Protein AF-A0A534JG80-F1 (afdb_monomer_lite)

pLDDT: mean 91.77, std 7.91, range [58.12, 98.75]

Radius of gyration: 24.38 Å; chains: 1; bounding box: 55×42×68 Å

Secondary structure (DSSP, 8-state):
-EEEEE-TTS-EEEEEB-SS-BPPPEEEES--S-SSS--EEEEE-TTSSEEEEEEEEETTEEEEEEEETTTEEPPPEEEE--SS-EEEEEEEE-SSPPTT---EEEEEEETTT--EEEEEE-SS-EEEEEEEEEES--S-SSS--------------------GGGSPP-SEEEEEEEE--SSS-EEEEEEETTTEEEEEEEE--SS-EEEEEEEEP-

Foldseek 3Di:
DKDWDADPQGWIWIWADPVPDIDDIDTDDRAFLDPQAAQKDKDAQLVNQKIKIWGWGDFQWIWIWMDGPPGDIHDIDTDGADGATWRYKDKEADNDADQQGWGIKMWTAGPPQRAIFIWTDSPPDTDGPHSRPPHSHLPDSNDDSDDDYDDDDDPPDDDDDDDCPPPPDDFKDKDKDWDADDPDKDFDWDADPPGDTDGFDIRHHHDTDIDIGMDGDD

Structure (mmCIF, N/CA/C/O backbone):
data_AF-A0A534JG80-F1
#
_entry.id   AF-A0A534JG80-F1
#
loop_
_atom_site.group_PDB
_atom_site.id
_atom_site.type_symbol
_atom_site.label_atom_id
_atom_site.label_alt_id
_atom_site.label_comp_id
_atom_site.label_asym_id
_atom_site.label_entity_id
_atom_site.label_seq_id
_atom_site.pdbx_PDB_ins_code
_atom_site.Cartn_x
_atom_site.Cartn_y
_atom_site.Cartn_z
_atom_site.occupancy
_atom_site.B_iso_or_equiv
_atom_site.auth_seq_id
_atom_site.auth_comp_id
_atom_site.auth_asym_id
_atom_site.auth_atom_id
_atom_site.pdbx_PDB_model_num
ATOM 1 N N . MET A 1 1 ? -4.487 -13.983 -0.659 1.00 91.81 1 MET A N 1
ATOM 2 C CA . MET A 1 1 ? -3.123 -13.392 -0.705 1.00 91.81 1 MET A CA 1
ATOM 3 C C . MET A 1 1 ? -2.808 -13.005 -2.144 1.00 91.81 1 MET A C 1
ATOM 5 O O . MET A 1 1 ? -3.297 -13.681 -3.034 1.00 91.81 1 MET A O 1
ATOM 9 N N . VAL A 1 2 ? -2.050 -11.934 -2.378 1.00 96.00 2 VAL A N 1
ATOM 10 C CA . VAL A 1 2 ? -1.502 -11.589 -3.703 1.00 96.00 2 VAL A CA 1
ATOM 11 C C . VAL A 1 2 ? 0.017 -11.654 -3.591 1.00 96.00 2 VAL A C 1
ATOM 13 O O . VAL A 1 2 ? 0.565 -11.138 -2.621 1.00 96.00 2 VAL A O 1
ATOM 16 N N . ILE A 1 3 ? 0.671 -12.305 -4.549 1.00 95.75 3 ILE A N 1
ATOM 17 C CA . ILE A 1 3 ? 2.120 -12.228 -4.754 1.00 95.75 3 ILE A CA 1
ATOM 18 C C . ILE A 1 3 ? 2.356 -11.410 -6.021 1.00 95.75 3 ILE A C 1
ATOM 20 O O . ILE A 1 3 ? 1.715 -11.681 -7.035 1.00 95.75 3 ILE A O 1
ATOM 24 N N . SER A 1 4 ? 3.282 -10.455 -5.960 1.00 96.31 4 SER A N 1
ATOM 25 C CA . SER A 1 4 ? 3.790 -9.713 -7.118 1.00 96.31 4 SER A CA 1
ATOM 26 C C . SER A 1 4 ? 5.226 -10.149 -7.405 1.00 96.31 4 SER A C 1
ATOM 28 O O . SER A 1 4 ? 6.026 -10.265 -6.477 1.00 96.31 4 SER A O 1
ATOM 30 N N . THR A 1 5 ? 5.561 -10.394 -8.668 1.00 95.62 5 THR A N 1
ATOM 31 C CA . THR A 1 5 ? 6.893 -10.850 -9.097 1.00 95.62 5 THR A CA 1
ATOM 32 C C . THR A 1 5 ? 7.362 -10.064 -10.310 1.00 95.62 5 THR A C 1
ATOM 34 O O . THR A 1 5 ? 6.571 -9.848 -11.222 1.00 95.62 5 THR A O 1
ATOM 37 N N . GLY A 1 6 ? 8.643 -9.702 -10.353 1.00 94.69 6 GLY A N 1
ATOM 38 C CA . GLY A 1 6 ? 9.313 -9.213 -11.558 1.00 94.69 6 GLY A CA 1
ATOM 39 C C . GLY A 1 6 ? 10.209 -10.301 -12.148 1.00 94.69 6 GLY A C 1
ATOM 40 O O . GLY A 1 6 ? 10.700 -11.152 -11.402 1.00 94.69 6 GLY A O 1
ATOM 41 N N . ASP A 1 7 ? 10.424 -10.280 -13.458 1.00 92.44 7 ASP A N 1
ATOM 42 C CA . ASP A 1 7 ? 11.401 -11.133 -14.135 1.00 92.44 7 ASP A CA 1
ATOM 43 C C . ASP A 1 7 ? 12.585 -10.333 -14.712 1.00 92.44 7 ASP A C 1
ATOM 45 O O . ASP A 1 7 ? 12.705 -9.118 -14.540 1.00 92.44 7 ASP A O 1
ATOM 49 N N . ASN A 1 8 ? 13.515 -11.032 -15.364 1.00 91.75 8 ASN A N 1
ATOM 50 C CA . ASN A 1 8 ? 14.743 -10.454 -15.914 1.00 91.75 8 ASN A CA 1
ATOM 51 C C . ASN A 1 8 ? 14.551 -9.722 -17.254 1.00 91.75 8 ASN A C 1
ATOM 53 O O . ASN A 1 8 ? 15.542 -9.265 -17.824 1.00 91.75 8 ASN A O 1
ATOM 57 N N . VAL A 1 9 ? 13.320 -9.626 -17.762 1.00 93.31 9 VAL A N 1
ATOM 58 C CA . VAL A 1 9 ? 12.966 -8.859 -18.967 1.00 93.31 9 VAL A CA 1
ATOM 59 C C . VAL A 1 9 ? 12.018 -7.703 -18.641 1.00 93.31 9 VAL A C 1
ATOM 61 O O . VAL A 1 9 ? 11.328 -7.196 -19.521 1.00 93.31 9 VAL A O 1
ATOM 64 N N . ASN A 1 10 ? 12.008 -7.274 -17.374 1.00 94.19 10 ASN A N 1
ATOM 65 C CA . ASN A 1 10 ? 11.206 -6.171 -16.848 1.00 94.19 10 ASN A CA 1
ATOM 66 C C . ASN A 1 10 ? 9.688 -6.427 -16.899 1.00 94.19 10 ASN A C 1
ATOM 68 O O . ASN A 1 10 ? 8.903 -5.481 -16.803 1.00 94.19 10 ASN A O 1
ATOM 72 N N . ALA A 1 11 ? 9.244 -7.681 -17.005 1.00 96.12 11 ALA A N 1
ATOM 73 C CA . ALA A 1 11 ? 7.831 -7.995 -16.876 1.00 96.12 11 ALA A CA 1
ATOM 74 C C . ALA A 1 11 ? 7.457 -8.217 -15.407 1.00 96.12 11 ALA A C 1
ATOM 76 O O . ALA A 1 11 ? 8.160 -8.884 -14.646 1.00 96.12 11 ALA A O 1
ATOM 77 N N . MET A 1 12 ? 6.322 -7.647 -15.009 1.00 97.00 12 MET A N 1
ATOM 78 C CA . MET A 1 12 ? 5.740 -7.793 -13.684 1.00 97.00 12 MET A CA 1
ATOM 79 C C . MET A 1 12 ? 4.452 -8.598 -13.768 1.00 97.00 12 MET A C 1
ATOM 81 O O . MET A 1 12 ? 3.527 -8.256 -14.507 1.00 97.00 12 MET A O 1
ATOM 85 N N . TYR A 1 13 ? 4.366 -9.629 -12.940 1.00 97.81 13 TYR A N 1
ATOM 86 C CA . TYR A 1 13 ? 3.204 -10.490 -12.809 1.00 97.81 13 TYR A CA 1
ATOM 87 C C . TYR A 1 13 ? 2.626 -10.414 -11.404 1.00 97.81 13 TYR A C 1
ATOM 89 O O . TYR A 1 13 ? 3.304 -10.075 -10.435 1.00 97.81 13 TYR A O 1
ATOM 97 N N . THR A 1 14 ? 1.360 -10.797 -11.294 1.00 97.56 14 THR A N 1
ATOM 98 C CA . THR A 1 14 ? 0.708 -11.047 -10.008 1.00 97.56 14 THR A CA 1
ATOM 99 C C . THR A 1 14 ? 0.032 -12.405 -10.006 1.00 97.56 14 THR A C 1
ATOM 101 O O . THR A 1 14 ? -0.455 -12.861 -11.040 1.00 97.56 14 THR A O 1
ATOM 104 N N . VAL A 1 15 ? -0.034 -13.033 -8.836 1.00 96.75 15 VAL A N 1
ATOM 105 C CA . VAL A 1 15 ? -0.738 -14.299 -8.614 1.00 96.75 15 VAL A CA 1
ATOM 106 C C . VAL A 1 15 ? -1.607 -14.167 -7.367 1.00 96.75 15 VAL A C 1
ATOM 108 O O . VAL A 1 15 ? -1.139 -13.709 -6.323 1.00 96.75 15 VAL A O 1
ATOM 111 N N . TYR A 1 16 ? -2.874 -14.570 -7.458 1.00 96.56 16 TYR A N 1
ATOM 112 C CA . TYR A 1 16 ? -3.813 -14.537 -6.336 1.00 96.56 16 TYR A CA 1
ATOM 113 C C . TYR A 1 16 ? -4.018 -15.930 -5.729 1.00 96.56 16 TYR A C 1
ATOM 115 O O . TYR A 1 16 ? -4.267 -16.898 -6.441 1.00 96.56 16 TYR A O 1
ATOM 123 N N . TRP A 1 17 ? -3.950 -16.019 -4.403 1.00 94.94 17 TRP A N 1
ATOM 124 C CA . TRP A 1 17 ? -4.350 -17.174 -3.602 1.00 94.94 17 TRP A CA 1
ATOM 125 C C . TRP A 1 17 ? -5.721 -16.923 -2.983 1.00 94.94 17 TRP A C 1
ATOM 127 O O . TRP A 1 17 ? -5.871 -16.012 -2.156 1.00 94.94 17 TRP A O 1
ATOM 137 N N . SER A 1 18 ? -6.685 -17.772 -3.334 1.00 91.19 18 SER A N 1
ATOM 138 C CA . SER A 1 18 ? -8.080 -17.691 -2.883 1.00 91.19 18 SER A CA 1
ATOM 139 C C . SER A 1 18 ? -8.329 -18.234 -1.476 1.00 91.19 18 SER A C 1
ATOM 141 O O . SER A 1 18 ? -9.441 -18.126 -0.973 1.00 91.19 18 SER A O 1
ATOM 143 N N . GLY A 1 19 ? -7.325 -18.844 -0.843 1.00 92.94 19 GLY A N 1
ATOM 144 C CA . GLY A 1 19 ? -7.517 -19.666 0.356 1.00 92.94 19 GLY A CA 1
ATOM 145 C C . GLY A 1 19 ? -7.499 -21.164 0.058 1.00 92.94 19 GLY A C 1
ATOM 146 O O . GLY A 1 19 ? -7.248 -21.946 0.969 1.00 92.94 19 GLY A O 1
ATOM 147 N N . VAL A 1 20 ? -7.710 -21.557 -1.204 1.00 95.06 20 VAL A N 1
ATOM 148 C CA . VAL A 1 20 ? -7.754 -22.970 -1.623 1.00 95.06 20 VAL A CA 1
ATOM 149 C C . VAL A 1 20 ? -6.851 -23.295 -2.812 1.00 95.06 20 VAL A C 1
ATOM 151 O O . VAL A 1 20 ? -6.347 -24.411 -2.897 1.00 95.06 20 VAL A O 1
ATOM 154 N N . ALA A 1 21 ? -6.629 -22.346 -3.723 1.00 95.81 21 ALA A N 1
ATOM 155 C CA . ALA A 1 21 ? -5.793 -22.543 -4.903 1.00 95.81 21 ALA A CA 1
ATOM 156 C C . ALA A 1 21 ? -5.121 -21.237 -5.344 1.00 95.81 21 ALA A C 1
ATOM 158 O O . ALA A 1 21 ? -5.614 -20.135 -5.077 1.00 95.81 21 ALA A O 1
ATOM 159 N N . TRP A 1 22 ? -3.996 -21.383 -6.044 1.00 96.50 22 TRP A N 1
ATOM 160 C CA . TRP A 1 22 ? -3.352 -20.298 -6.775 1.00 96.50 22 TRP A CA 1
ATOM 161 C C . TRP A 1 22 ? -4.044 -20.107 -8.125 1.00 96.50 22 TRP A C 1
ATOM 163 O O . TRP A 1 22 ? -4.293 -21.076 -8.841 1.00 96.50 22 TRP A O 1
ATOM 173 N N . ALA A 1 23 ? -4.350 -18.860 -8.471 1.00 95.81 23 ALA A N 1
ATOM 174 C CA . ALA A 1 23 ? -4.785 -18.481 -9.809 1.00 95.81 23 ALA A CA 1
ATOM 175 C C . ALA A 1 23 ? -3.613 -18.522 -10.807 1.00 95.81 23 ALA A C 1
ATOM 177 O O . ALA A 1 23 ? -2.449 -18.617 -10.417 1.00 95.81 23 ALA A O 1
ATOM 178 N N . ALA A 1 24 ? -3.915 -18.413 -12.102 1.00 95.62 24 ALA A N 1
ATOM 179 C CA . ALA A 1 24 ? -2.883 -18.2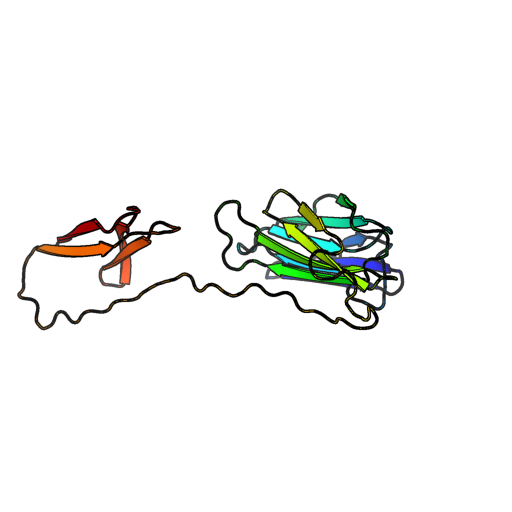18 -13.116 1.00 95.62 24 ALA A CA 1
ATOM 180 C C . ALA A 1 24 ? -2.177 -16.855 -12.925 1.00 95.62 24 ALA A C 1
ATOM 182 O O . ALA A 1 24 ? -2.833 -15.891 -12.512 1.00 95.62 24 ALA A O 1
ATOM 183 N N . PRO A 1 25 ? -0.872 -16.745 -13.240 1.00 96.12 25 PRO A N 1
ATOM 184 C CA . PRO A 1 25 ? -0.185 -15.460 -13.257 1.00 96.12 25 PRO A CA 1
ATOM 185 C C . PRO A 1 25 ? -0.819 -14.490 -14.256 1.00 96.12 25 PRO A C 1
ATOM 187 O O . PRO A 1 25 ? -1.140 -14.860 -15.383 1.00 96.12 25 PRO A O 1
ATOM 190 N N . ILE A 1 26 ? -0.963 -13.234 -13.845 1.00 97.19 26 ILE A N 1
ATOM 191 C CA . ILE A 1 26 ? -1.468 -12.139 -14.678 1.00 97.19 26 ILE A CA 1
ATOM 192 C C . ILE A 1 26 ? -0.324 -11.165 -14.917 1.00 97.19 26 ILE A C 1
ATOM 194 O O . ILE A 1 26 ? 0.210 -10.621 -13.949 1.00 97.19 26 ILE A O 1
ATOM 198 N N . LEU A 1 27 ? 0.025 -10.939 -16.187 1.00 97.62 27 LEU A N 1
ATOM 199 C CA . LEU A 1 27 ? 0.943 -9.876 -16.594 1.00 97.62 27 LEU A CA 1
ATOM 200 C C . LEU A 1 27 ? 0.299 -8.518 -16.299 1.00 97.62 27 LEU A C 1
ATOM 202 O O . LEU A 1 27 ? -0.791 -8.222 -16.787 1.00 97.62 27 LEU A O 1
ATOM 206 N N . GLN A 1 28 ? 0.973 -7.704 -15.499 1.00 97.56 28 GLN A N 1
ATOM 207 C CA . GLN A 1 28 ? 0.512 -6.375 -15.105 1.00 97.56 28 GLN A CA 1
ATOM 208 C C . GLN A 1 28 ? 1.201 -5.264 -15.889 1.00 97.56 28 GLN A C 1
ATOM 210 O O . GLN A 1 28 ? 0.551 -4.271 -16.230 1.00 97.56 28 GLN A O 1
ATOM 215 N N . ASP A 1 29 ? 2.490 -5.454 -16.165 1.00 97.06 29 ASP A N 1
ATOM 216 C CA . ASP A 1 29 ? 3.342 -4.533 -16.907 1.00 97.06 29 ASP A CA 1
ATOM 217 C C . ASP A 1 29 ? 4.497 -5.298 -17.568 1.00 97.06 29 ASP A C 1
ATOM 219 O O . ASP A 1 29 ? 4.915 -6.332 -17.048 1.00 97.06 29 ASP A O 1
ATOM 223 N N . SER A 1 30 ? 5.001 -4.818 -18.704 1.00 95.94 30 SER A N 1
ATOM 224 C CA . SER A 1 30 ? 6.103 -5.448 -19.452 1.00 95.94 30 SER A CA 1
ATOM 225 C C . SER A 1 30 ? 7.371 -4.589 -19.509 1.00 95.94 30 SER A C 1
ATOM 227 O O . SER A 1 30 ? 8.233 -4.842 -20.347 1.00 95.94 30 SER A O 1
ATOM 229 N N . GLY A 1 31 ? 7.457 -3.531 -18.701 1.00 95.19 31 GLY A N 1
ATOM 230 C CA . GLY A 1 31 ? 8.530 -2.548 -18.774 1.00 95.19 31 GLY A CA 1
ATOM 231 C C . GLY A 1 31 ? 8.814 -1.856 -17.447 1.00 95.19 31 GLY A C 1
ATOM 232 O O . GLY A 1 31 ? 9.077 -0.660 -17.452 1.00 95.19 31 GLY A O 1
ATOM 233 N N . ILE A 1 32 ? 8.789 -2.574 -16.319 1.00 96.00 32 ILE A N 1
ATOM 234 C CA . ILE A 1 32 ? 9.074 -1.962 -15.013 1.00 96.00 32 ILE A CA 1
ATOM 235 C C . ILE A 1 32 ? 10.477 -1.327 -14.964 1.00 96.00 32 ILE A C 1
ATOM 237 O O . ILE A 1 32 ? 11.415 -1.807 -15.600 1.00 96.00 32 ILE A O 1
ATOM 241 N N . ASP A 1 33 ? 10.661 -0.282 -14.157 1.00 94.44 33 ASP A N 1
ATOM 242 C CA . ASP A 1 33 ? 11.858 0.591 -14.156 1.00 94.44 33 ASP A CA 1
ATOM 243 C C . ASP A 1 33 ? 13.203 -0.081 -13.776 1.00 94.44 33 ASP A C 1
ATOM 245 O O . ASP A 1 33 ? 14.287 0.523 -13.850 1.00 94.44 33 ASP A O 1
ATOM 249 N N . SER A 1 34 ? 13.172 -1.315 -13.272 1.00 92.19 34 SER A N 1
ATOM 250 C CA . SER A 1 34 ? 14.355 -2.047 -12.813 1.00 92.19 34 SER A CA 1
ATOM 251 C C . SER A 1 34 ? 14.042 -3.523 -12.602 1.00 92.19 34 SER A C 1
ATOM 253 O O . SER A 1 34 ? 12.999 -3.863 -12.055 1.00 92.19 34 SER A O 1
ATOM 255 N N . THR A 1 35 ? 15.009 -4.386 -12.904 1.00 93.31 35 THR A N 1
ATOM 256 C CA . THR A 1 35 ? 14.990 -5.815 -12.537 1.00 93.31 35 THR A CA 1
ATOM 257 C C . THR A 1 35 ? 15.754 -6.111 -11.245 1.00 93.31 35 THR A C 1
ATOM 259 O O . THR A 1 35 ? 15.706 -7.226 -10.740 1.00 93.31 35 THR A O 1
ATOM 262 N N . ASN A 1 36 ? 16.496 -5.130 -10.718 1.00 92.06 36 ASN A N 1
ATOM 263 C CA . ASN A 1 36 ? 17.462 -5.337 -9.629 1.00 92.06 36 ASN A CA 1
ATOM 264 C C . ASN A 1 36 ? 17.019 -4.717 -8.295 1.00 92.06 36 ASN A C 1
ATOM 266 O O . ASN A 1 36 ? 17.761 -4.765 -7.318 1.00 92.06 36 ASN A O 1
ATOM 270 N N . THR A 1 37 ? 15.848 -4.084 -8.258 1.00 94.69 37 THR A N 1
ATOM 271 C CA . THR A 1 37 ? 15.319 -3.368 -7.089 1.00 94.69 37 THR A CA 1
ATOM 272 C C . THR A 1 37 ? 13.814 -3.604 -6.973 1.00 94.69 37 THR A C 1
ATOM 274 O O . THR A 1 37 ? 13.177 -4.056 -7.927 1.00 94.69 37 THR A O 1
ATOM 277 N N . ARG A 1 38 ? 13.219 -3.301 -5.814 1.00 94.69 38 ARG A N 1
ATOM 278 C CA . ARG A 1 38 ? 11.774 -3.449 -5.587 1.00 94.69 38 ARG A CA 1
ATOM 279 C C . ARG A 1 38 ? 11.003 -2.267 -6.184 1.00 94.69 38 ARG A C 1
ATOM 281 O O . ARG A 1 38 ? 10.534 -1.391 -5.468 1.00 94.69 38 ARG A O 1
ATOM 288 N N . VAL A 1 39 ? 10.869 -2.231 -7.507 1.00 96.56 39 VAL A N 1
ATOM 289 C CA . VAL A 1 39 ? 10.177 -1.140 -8.235 1.00 96.56 39 VAL A CA 1
ATOM 290 C C . VAL A 1 39 ? 8.657 -1.190 -8.142 1.00 96.56 39 VAL A C 1
ATOM 292 O O . VAL A 1 39 ? 7.975 -0.373 -8.753 1.00 96.56 39 VAL A O 1
ATOM 295 N N . PHE A 1 40 ? 8.123 -2.158 -7.408 1.00 97.75 40 PHE A N 1
ATOM 296 C CA . PHE A 1 40 ? 6.701 -2.349 -7.219 1.00 97.75 40 PHE A CA 1
ATOM 297 C C . PHE A 1 40 ? 6.406 -2.844 -5.814 1.00 97.75 40 PHE A C 1
ATOM 299 O O . PHE A 1 40 ? 7.212 -3.540 -5.195 1.00 97.75 40 PHE A O 1
ATOM 306 N N . ASP A 1 41 ? 5.200 -2.560 -5.347 1.00 98.38 41 ASP A N 1
ATOM 307 C CA . ASP A 1 41 ? 4.671 -3.184 -4.148 1.00 98.38 41 ASP A CA 1
ATOM 308 C C . ASP A 1 41 ? 3.145 -3.293 -4.198 1.00 98.38 41 ASP A C 1
ATOM 310 O O . ASP A 1 41 ? 2.468 -2.584 -4.948 1.00 98.38 41 ASP A O 1
ATOM 314 N N . PHE A 1 42 ? 2.606 -4.220 -3.412 1.00 98.31 42 PHE A N 1
ATOM 315 C CA . PHE A 1 42 ? 1.178 -4.447 -3.263 1.00 98.31 42 PHE A CA 1
ATOM 316 C C . PHE A 1 42 ? 0.779 -4.370 -1.792 1.00 98.31 42 PHE A C 1
ATOM 318 O O . PHE A 1 42 ? 1.351 -5.052 -0.944 1.00 98.31 42 PHE A O 1
ATOM 325 N N . ALA A 1 43 ? -0.280 -3.618 -1.504 1.00 98.25 43 ALA A N 1
ATOM 326 C CA . ALA A 1 43 ? -0.887 -3.571 -0.182 1.00 98.25 43 ALA A CA 1
ATOM 327 C C . ALA A 1 43 ? -2.400 -3.793 -0.263 1.00 98.25 43 ALA A C 1
ATOM 329 O O . ALA A 1 43 ? -3.082 -3.308 -1.167 1.00 98.25 43 ALA A O 1
ATOM 330 N N . TRP A 1 44 ? -2.936 -4.521 0.714 1.00 97.62 44 TRP A N 1
ATOM 331 C CA . TRP A 1 44 ? -4.379 -4.634 0.913 1.00 97.62 44 TRP A CA 1
ATOM 332 C C . TRP A 1 44 ? -4.917 -3.396 1.629 1.00 97.62 44 TRP A C 1
ATOM 334 O O . TRP A 1 44 ? -4.234 -2.805 2.459 1.00 97.62 44 TRP A O 1
ATOM 344 N N . GLU A 1 45 ? -6.171 -3.035 1.382 1.00 96.56 45 GLU A N 1
ATOM 345 C CA . GLU A 1 45 ? -6.932 -2.255 2.356 1.00 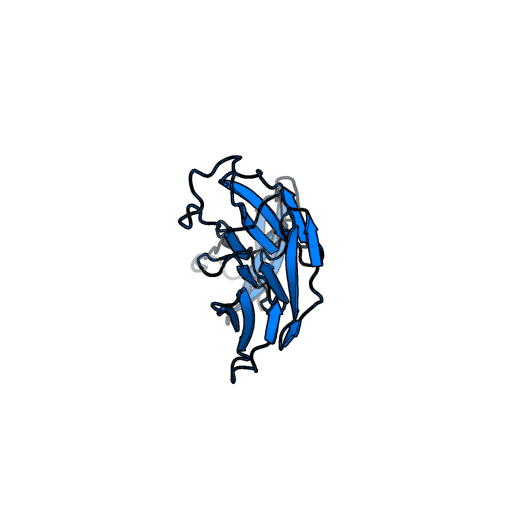96.56 45 GLU A CA 1
ATOM 346 C C . GLU A 1 45 ? -7.160 -3.103 3.619 1.00 96.56 45 GLU A C 1
ATOM 348 O O . GLU A 1 45 ? -7.218 -4.332 3.538 1.00 96.56 45 GLU A O 1
ATOM 353 N N . SER A 1 46 ? -7.342 -2.472 4.783 1.00 92.69 46 SER A N 1
ATOM 354 C CA . SER A 1 46 ? -7.479 -3.176 6.073 1.00 92.69 46 SER A CA 1
ATOM 355 C C . SER A 1 46 ? -8.613 -4.208 6.122 1.00 92.69 46 SER A C 1
ATOM 357 O O . SER A 1 46 ? -8.536 -5.173 6.876 1.00 92.69 46 SER A O 1
ATOM 359 N N . THR A 1 47 ? -9.649 -4.044 5.295 1.00 89.44 47 THR A N 1
ATOM 360 C CA . THR A 1 47 ? -10.778 -4.984 5.185 1.00 89.44 47 THR A CA 1
ATOM 361 C C . THR A 1 47 ? -10.439 -6.263 4.414 1.00 89.44 47 THR A C 1
ATOM 363 O O . THR A 1 47 ? -11.236 -7.199 4.404 1.00 89.44 47 THR A O 1
ATOM 366 N N . GLY A 1 48 ? -9.305 -6.307 3.707 1.00 91.00 48 GLY A N 1
ATOM 367 C CA . GLY A 1 48 ? -8.853 -7.464 2.928 1.00 91.00 48 GLY A CA 1
ATOM 368 C C . GLY A 1 48 ? -9.633 -7.741 1.635 1.00 91.00 48 GLY A C 1
ATOM 369 O O . GLY A 1 48 ? -9.372 -8.743 0.976 1.00 91.00 48 GLY A O 1
ATOM 370 N N . SER A 1 49 ? -10.582 -6.879 1.250 1.00 92.44 49 SER A N 1
ATOM 371 C CA . SER A 1 49 ? -11.431 -7.090 0.058 1.00 92.44 49 SER A CA 1
ATOM 372 C C . SER A 1 49 ? -10.964 -6.325 -1.184 1.00 92.44 49 SER A C 1
ATOM 374 O O . SER A 1 49 ? -11.290 -6.699 -2.313 1.00 92.44 49 SER A O 1
ATOM 376 N N . LYS A 1 50 ? -10.182 -5.261 -0.988 1.00 96.81 50 LYS A N 1
ATOM 377 C CA . LYS A 1 50 ? -9.587 -4.441 -2.047 1.00 96.81 50 LYS A CA 1
ATOM 378 C C . LYS A 1 50 ? -8.102 -4.245 -1.781 1.00 96.81 50 LYS A C 1
ATOM 380 O O . LYS A 1 50 ? -7.684 -4.275 -0.627 1.00 96.81 50 LYS A O 1
ATOM 385 N N . GLY A 1 51 ? -7.316 -4.026 -2.825 1.00 97.88 51 GLY A N 1
ATOM 386 C CA . GLY A 1 51 ? -5.890 -3.740 -2.706 1.00 97.88 51 GLY A CA 1
ATOM 387 C C . GLY A 1 51 ? -5.388 -2.801 -3.791 1.00 97.88 51 GLY A C 1
ATOM 388 O O . GLY A 1 51 ? -6.107 -2.477 -4.739 1.00 97.88 51 GLY A O 1
ATOM 389 N N . LEU A 1 52 ? -4.145 -2.374 -3.632 1.00 98.69 52 LEU A N 1
ATOM 390 C CA . LEU A 1 52 ? -3.462 -1.437 -4.506 1.00 98.69 52 LEU A CA 1
ATOM 391 C C . LEU A 1 52 ? -2.111 -2.029 -4.900 1.00 98.69 52 LEU A C 1
ATOM 393 O O . LEU A 1 52 ? -1.309 -2.372 -4.033 1.00 98.69 52 LEU A O 1
ATOM 397 N N . LEU A 1 53 ? -1.875 -2.129 -6.203 1.00 98.75 53 LEU A N 1
ATOM 398 C CA . LEU A 1 53 ? -0.567 -2.393 -6.789 1.00 98.75 53 LEU A CA 1
ATOM 399 C C . LEU A 1 53 ? 0.004 -1.065 -7.276 1.00 98.75 53 LEU A C 1
ATOM 401 O O . LEU A 1 53 ? -0.683 -0.363 -8.017 1.00 98.75 53 LEU A O 1
ATOM 405 N N . VAL A 1 54 ? 1.237 -0.745 -6.898 1.00 98.75 54 VAL A N 1
ATOM 406 C CA . VAL A 1 54 ? 1.955 0.454 -7.353 1.00 98.75 54 VAL A CA 1
ATOM 407 C C . VAL A 1 54 ? 3.307 0.037 -7.907 1.00 98.75 54 VAL A C 1
ATOM 409 O O . VAL A 1 54 ? 3.960 -0.815 -7.312 1.00 98.75 54 VAL A O 1
ATOM 412 N N . TYR A 1 55 ? 3.712 0.602 -9.043 1.00 98.31 55 TYR A N 1
ATOM 413 C CA . TYR A 1 55 ? 4.950 0.243 -9.732 1.00 98.31 55 TYR A CA 1
ATOM 414 C C . TYR A 1 55 ? 5.497 1.375 -10.609 1.00 98.31 55 TYR A C 1
ATOM 416 O O . TYR A 1 55 ? 4.733 2.179 -11.149 1.00 98.31 55 TYR A O 1
ATOM 424 N N . GLY A 1 56 ? 6.821 1.422 -10.761 1.00 96.69 56 GLY A N 1
ATOM 425 C CA . GLY A 1 56 ? 7.514 2.243 -11.762 1.00 96.69 56 GLY A CA 1
ATOM 426 C C . GLY A 1 56 ? 7.592 1.527 -13.115 1.00 96.69 56 GLY A C 1
ATOM 427 O O . GLY A 1 56 ? 7.821 0.318 -13.145 1.00 96.69 56 GLY A O 1
ATOM 428 N N . THR A 1 57 ? 7.392 2.244 -14.225 1.00 90.06 57 THR A N 1
ATOM 429 C CA . THR A 1 57 ? 7.408 1.690 -15.605 1.00 90.06 57 THR A CA 1
ATOM 430 C C . THR A 1 57 ? 7.807 2.731 -16.658 1.00 90.06 57 THR A C 1
ATOM 432 O O . THR A 1 57 ? 8.588 2.462 -17.564 1.00 90.06 57 THR A O 1
ATOM 435 N N . THR A 1 58 ? 7.298 3.963 -16.546 1.00 80.69 58 THR A N 1
ATOM 436 C CA . THR A 1 58 ? 7.628 5.066 -17.457 1.00 80.69 58 THR A CA 1
ATOM 437 C C . THR A 1 58 ? 8.325 6.164 -16.673 1.00 80.69 58 THR A C 1
ATOM 439 O O . THR A 1 58 ? 7.799 6.630 -15.663 1.00 80.69 58 THR A O 1
ATOM 442 N N . SER A 1 59 ? 9.471 6.641 -17.169 1.00 77.12 59 SER A N 1
ATOM 443 C CA . SER A 1 59 ? 10.170 7.785 -16.574 1.00 77.12 59 SER A CA 1
ATOM 444 C C . SER A 1 59 ? 9.199 8.944 -16.341 1.00 77.12 59 SER A C 1
ATOM 446 O O . SER A 1 59 ? 8.466 9.295 -17.267 1.00 77.12 59 SER A O 1
ATOM 448 N N . SER A 1 60 ? 9.226 9.550 -15.147 1.00 86.69 60 SER A N 1
ATOM 449 C CA . SER A 1 60 ? 8.338 10.633 -14.663 1.00 86.69 60 SER A CA 1
ATOM 450 C C . SER A 1 60 ? 6.924 10.244 -14.215 1.00 86.69 60 SER A C 1
ATOM 452 O O . SER A 1 60 ? 6.142 11.118 -13.837 1.00 86.69 60 SER A O 1
ATOM 454 N N . SER A 1 61 ? 6.552 8.962 -14.242 1.00 94.25 61 SER A N 1
ATOM 455 C CA . SER A 1 61 ? 5.231 8.522 -13.779 1.00 94.25 61 SER A CA 1
ATOM 456 C C . SER A 1 61 ? 5.307 7.297 -12.884 1.00 94.25 61 SER A C 1
ATOM 458 O O . SER A 1 61 ? 5.949 6.308 -13.223 1.00 94.25 61 SER A O 1
ATOM 460 N N . ILE A 1 62 ? 4.568 7.340 -11.777 1.00 97.62 62 ILE A N 1
ATOM 461 C CA . ILE A 1 62 ? 4.249 6.150 -10.996 1.00 97.62 62 ILE A CA 1
ATOM 462 C C . ILE A 1 62 ? 2.916 5.590 -11.489 1.00 97.62 62 ILE A C 1
ATOM 464 O O . ILE A 1 62 ? 1.984 6.340 -11.794 1.00 97.62 62 ILE A O 1
ATOM 468 N N . THR A 1 63 ? 2.812 4.271 -11.580 1.00 98.31 63 THR A N 1
ATOM 469 C CA . THR A 1 63 ? 1.607 3.604 -12.075 1.00 98.31 63 THR A CA 1
ATOM 470 C C . THR A 1 63 ? 0.929 2.848 -10.955 1.00 98.31 63 THR A C 1
ATOM 472 O O . THR A 1 63 ? 1.594 2.235 -10.121 1.00 98.31 63 THR A O 1
ATOM 475 N N . TYR A 1 64 ? -0.402 2.860 -10.939 1.00 98.69 64 TYR A N 1
ATOM 476 C CA . TYR A 1 64 ? -1.169 2.022 -10.030 1.00 98.69 64 TYR A CA 1
ATOM 477 C C . TYR A 1 64 ? -2.268 1.235 -10.740 1.00 98.69 64 TYR A C 1
ATOM 479 O O . TYR A 1 64 ? -2.754 1.599 -11.813 1.00 98.69 64 TYR A O 1
ATOM 487 N N . ARG A 1 65 ? -2.660 0.130 -10.106 1.00 98.56 65 ARG A N 1
ATOM 488 C CA . ARG A 1 65 ? -3.850 -0.662 -10.423 1.00 98.56 65 ARG A CA 1
ATOM 489 C C . ARG A 1 65 ? -4.566 -1.012 -9.128 1.00 98.56 65 ARG A C 1
ATOM 491 O O . ARG A 1 65 ? -3.930 -1.304 -8.115 1.00 98.56 65 ARG A O 1
ATOM 498 N N . THR A 1 66 ? -5.891 -1.033 -9.170 1.00 98.56 66 THR A N 1
ATOM 499 C CA . THR A 1 66 ? -6.707 -1.519 -8.055 1.00 98.56 66 THR A CA 1
ATOM 500 C C . THR A 1 66 ? -7.000 -3.004 -8.218 1.00 98.56 66 THR A C 1
ATOM 502 O O . THR A 1 66 ? -7.163 -3.507 -9.329 1.00 98.56 66 THR A O 1
ATOM 505 N N . PHE A 1 67 ? -7.076 -3.712 -7.099 1.00 98.12 67 PHE A N 1
ATOM 506 C CA . PHE A 1 67 ? -7.503 -5.101 -7.032 1.00 98.12 67 PHE A CA 1
ATOM 507 C C . PHE A 1 67 ? -8.806 -5.195 -6.248 1.00 98.12 67 PHE A C 1
ATOM 509 O O . PHE A 1 67 ? -8.925 -4.605 -5.176 1.00 98.12 67 PHE A O 1
ATOM 516 N N . THR A 1 68 ? -9.761 -5.974 -6.745 1.00 96.88 68 THR A N 1
ATOM 517 C CA . THR A 1 68 ? -10.949 -6.395 -5.995 1.00 96.88 68 THR A CA 1
ATOM 518 C C . THR A 1 68 ? -10.968 -7.917 -5.919 1.00 96.88 68 THR A C 1
ATOM 520 O O . TH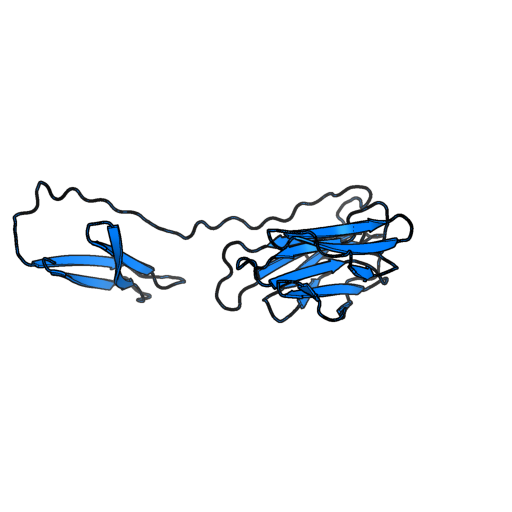R A 1 68 ? -10.967 -8.609 -6.945 1.00 96.88 68 THR A O 1
ATOM 523 N N . ALA A 1 69 ? -10.969 -8.450 -4.696 1.00 93.12 69 ALA A N 1
ATOM 524 C CA . ALA A 1 69 ? -11.046 -9.886 -4.473 1.00 93.12 69 ALA A CA 1
ATOM 525 C C . ALA A 1 69 ? -12.365 -10.450 -5.044 1.00 93.12 69 ALA A C 1
ATOM 527 O O . ALA A 1 69 ? -13.401 -9.795 -4.933 1.00 93.12 69 ALA A O 1
ATOM 528 N N . PRO A 1 70 ? -12.348 -11.647 -5.656 1.00 90.81 70 PRO A N 1
ATOM 529 C CA . PRO A 1 70 ? -11.250 -12.616 -5.642 1.00 90.81 70 PRO A CA 1
ATOM 530 C C . PRO A 1 70 ? -10.308 -12.572 -6.863 1.00 90.81 70 PRO A C 1
ATOM 532 O O . PRO A 1 70 ? -9.572 -13.527 -7.070 1.00 90.81 70 PRO A O 1
ATOM 535 N N . GLY A 1 71 ? -10.292 -11.533 -7.704 1.00 87.06 71 GLY A N 1
ATOM 536 C CA . GLY A 1 71 ? -9.430 -11.609 -8.899 1.00 87.06 71 GLY A CA 1
ATOM 537 C C . GLY A 1 71 ? -9.541 -10.499 -9.933 1.00 87.06 71 GLY A C 1
ATOM 538 O O . GLY A 1 71 ? -8.981 -10.636 -11.016 1.00 87.06 71 GLY A O 1
ATOM 539 N N . THR A 1 72 ? -10.280 -9.428 -9.652 1.00 95.50 72 THR A N 1
ATOM 540 C CA . THR A 1 72 ? -10.532 -8.382 -10.649 1.00 95.50 72 THR A CA 1
ATOM 541 C C . THR A 1 72 ? -9.489 -7.284 -10.524 1.00 95.50 72 THR A C 1
ATOM 543 O O . THR A 1 72 ? -9.384 -6.651 -9.473 1.00 95.50 72 THR A O 1
ATOM 546 N N . TRP A 1 73 ? -8.744 -7.043 -11.601 1.00 97.88 73 TRP A N 1
ATOM 547 C CA . TRP A 1 73 ? -7.805 -5.929 -11.710 1.00 97.88 73 TRP A CA 1
ATOM 548 C C . TRP A 1 73 ? -8.434 -4.757 -12.460 1.00 97.88 73 TRP A C 1
ATOM 550 O O . TRP A 1 73 ? -9.052 -4.937 -13.508 1.00 97.88 73 TRP A O 1
ATOM 560 N N . GLY A 1 74 ? -8.241 -3.552 -11.934 1.00 98.12 74 GLY A N 1
ATOM 561 C CA . GLY A 1 74 ? -8.506 -2.312 -12.650 1.00 98.12 74 GLY A CA 1
ATOM 562 C C . GLY A 1 74 ? -7.484 -2.050 -13.761 1.00 98.12 74 GLY A C 1
ATOM 563 O O . GLY A 1 74 ? -6.421 -2.680 -13.846 1.00 98.12 74 GLY A O 1
ATOM 564 N N . ALA A 1 75 ? -7.805 -1.078 -14.614 1.00 97.62 75 ALA A N 1
ATOM 565 C CA . ALA A 1 75 ? -6.874 -0.573 -15.617 1.00 97.62 75 ALA A CA 1
ATOM 566 C C . ALA A 1 75 ? -5.642 0.072 -14.956 1.00 97.62 75 ALA A C 1
ATOM 568 O O . ALA A 1 75 ? -5.733 0.615 -13.853 1.00 97.62 75 ALA A O 1
ATOM 569 N N . ALA A 1 76 ? -4.496 0.021 -15.641 1.00 97.81 76 ALA A N 1
ATOM 570 C CA . ALA A 1 76 ? -3.328 0.803 -15.250 1.00 97.81 76 ALA A CA 1
ATOM 571 C C . ALA A 1 76 ? -3.647 2.295 -15.356 1.00 97.81 76 ALA A C 1
ATOM 573 O O . ALA A 1 76 ? -4.246 2.735 -16.337 1.00 97.81 76 ALA A O 1
ATOM 574 N N . THR A 1 77 ? -3.239 3.064 -14.353 1.00 98.00 77 THR A N 1
ATOM 575 C CA . THR A 1 77 ? -3.327 4.523 -14.368 1.00 98.00 77 THR A CA 1
ATOM 576 C C . THR A 1 77 ? -1.967 5.108 -14.024 1.00 98.00 77 THR A C 1
ATOM 578 O O . THR A 1 77 ? -1.426 4.827 -12.954 1.00 98.00 77 THR A O 1
ATOM 581 N N . ASN A 1 78 ? -1.440 5.932 -14.929 1.00 97.12 78 ASN A N 1
ATOM 582 C CA . ASN A 1 78 ? -0.164 6.621 -14.767 1.00 97.12 78 ASN A CA 1
ATOM 583 C C . ASN A 1 78 ? -0.412 7.981 -14.114 1.00 97.12 78 ASN A C 1
ATOM 585 O O . ASN A 1 78 ? -1.291 8.729 -14.549 1.00 97.12 78 ASN A O 1
ATOM 589 N N . VAL A 1 79 ? 0.366 8.314 -13.091 1.00 97.62 79 VAL A N 1
ATOM 590 C CA . VAL A 1 79 ? 0.296 9.600 -12.394 1.00 97.62 79 VAL A CA 1
ATOM 591 C C . VAL A 1 79 ? 1.692 10.197 -12.344 1.00 97.62 79 VAL A C 1
ATOM 593 O O . VAL A 1 79 ? 2.652 9.503 -12.013 1.00 97.62 79 VAL A O 1
ATOM 596 N N . ALA A 1 80 ? 1.808 11.484 -12.671 1.00 96.94 80 ALA A N 1
ATOM 597 C CA . ALA A 1 80 ? 3.088 12.179 -12.651 1.00 96.94 80 ALA A CA 1
ATOM 598 C C . ALA A 1 80 ? 3.733 12.091 -11.258 1.00 96.94 80 ALA A C 1
ATOM 600 O O . ALA A 1 80 ? 3.119 12.458 -10.253 1.00 96.94 80 ALA A O 1
ATOM 601 N N . MET A 1 81 ? 4.974 11.616 -11.207 1.00 95.50 81 MET A N 1
ATOM 602 C CA . MET A 1 81 ? 5.774 11.522 -9.992 1.00 95.50 81 MET A CA 1
ATOM 603 C C . MET A 1 81 ? 7.244 11.703 -10.358 1.00 95.50 81 MET A C 1
ATOM 605 O O . MET A 1 81 ? 7.854 10.813 -10.951 1.00 95.50 81 MET A O 1
ATOM 609 N N . GLY A 1 82 ? 7.751 12.897 -10.041 1.00 91.94 82 GLY A N 1
ATOM 610 C CA . GLY A 1 82 ? 9.112 13.330 -10.350 1.00 91.94 82 GLY A CA 1
ATOM 611 C C . GLY A 1 82 ? 9.470 13.182 -11.826 1.00 91.94 82 GLY A C 1
ATOM 612 O O . GLY A 1 82 ? 8.615 13.336 -12.697 1.00 91.94 82 GLY A O 1
ATOM 613 N N . SER A 1 83 ? 10.748 12.932 -12.106 1.00 92.06 83 SER A N 1
ATOM 614 C CA . SER A 1 83 ? 11.282 12.929 -13.482 1.00 92.06 83 SER A CA 1
ATOM 615 C C . SER A 1 83 ? 12.165 11.725 -13.798 1.00 92.06 83 SER A C 1
ATOM 617 O O . SER A 1 83 ? 12.648 11.600 -14.922 1.00 92.06 83 SER A O 1
ATOM 619 N N . ASN A 1 84 ? 12.397 10.842 -12.827 1.00 93.75 84 ASN A N 1
ATOM 620 C CA . ASN A 1 84 ? 13.335 9.729 -12.945 1.00 93.75 84 ASN A CA 1
ATOM 621 C C . ASN A 1 84 ? 12.617 8.379 -12.778 1.00 93.75 84 ASN A C 1
ATOM 623 O O . ASN A 1 84 ? 11.501 8.350 -12.267 1.00 93.75 84 ASN A O 1
ATOM 627 N N . PRO A 1 85 ? 13.252 7.261 -13.177 1.00 95.06 85 PRO A N 1
ATOM 628 C CA . PRO A 1 85 ? 12.763 5.920 -12.853 1.00 95.06 85 PRO A CA 1
ATOM 629 C C . PRO A 1 85 ? 12.630 5.696 -11.339 1.00 95.06 85 PRO A C 1
ATOM 631 O O . PRO A 1 85 ? 13.505 6.114 -10.572 1.00 95.06 85 PRO A O 1
ATOM 634 N N . HIS A 1 86 ? 11.597 4.980 -10.903 1.00 95.75 86 HIS A N 1
ATOM 635 C CA . HIS A 1 86 ? 11.315 4.697 -9.492 1.00 95.75 86 HIS A CA 1
ATOM 636 C C . HIS A 1 86 ? 11.955 3.365 -9.084 1.00 95.75 86 HIS A C 1
ATOM 638 O O . HIS A 1 86 ? 11.522 2.298 -9.509 1.00 95.75 86 HIS A O 1
ATOM 644 N N . LYS A 1 87 ? 13.021 3.401 -8.272 1.00 94.50 87 LYS A N 1
ATOM 645 C CA . LYS A 1 87 ? 13.814 2.204 -7.932 1.00 94.50 87 LYS A CA 1
ATOM 646 C C . LYS A 1 87 ? 13.244 1.399 -6.774 1.00 94.50 87 LYS A C 1
ATOM 648 O O . LYS A 1 87 ? 13.362 0.175 -6.793 1.00 94.50 87 LYS A O 1
ATOM 653 N N . TRP A 1 88 ? 12.636 2.062 -5.801 1.00 97.44 88 TRP A N 1
ATOM 654 C CA . TRP A 1 88 ? 12.076 1.399 -4.628 1.00 97.44 88 TRP A CA 1
ATOM 655 C C . TRP A 1 88 ? 10.688 1.946 -4.346 1.00 97.44 88 TRP A C 1
ATOM 657 O O . TRP A 1 88 ? 10.519 3.154 -4.197 1.00 97.44 88 TRP A O 1
ATOM 667 N N . VAL A 1 89 ? 9.712 1.050 -4.270 1.00 98.00 89 VAL A N 1
ATOM 668 C CA . VAL A 1 89 ? 8.326 1.331 -3.908 1.00 98.00 89 VAL A CA 1
ATOM 669 C C . VAL A 1 89 ? 8.002 0.469 -2.697 1.00 98.00 89 VAL A C 1
ATOM 671 O O . VAL A 1 89 ? 8.183 -0.746 -2.737 1.00 98.00 89 VAL A O 1
ATOM 674 N N . ILE A 1 90 ? 7.528 1.093 -1.622 1.00 98.06 90 ILE A N 1
ATOM 675 C CA . ILE A 1 90 ? 6.996 0.393 -0.449 1.00 98.06 90 ILE A CA 1
ATOM 676 C C . ILE A 1 90 ? 5.605 0.936 -0.179 1.00 98.06 90 ILE A C 1
ATOM 678 O O . ILE A 1 90 ? 5.419 2.152 -0.113 1.00 98.06 90 ILE A O 1
ATOM 682 N N . LEU A 1 91 ? 4.641 0.042 0.008 1.00 98.44 91 LEU A N 1
ATOM 683 C CA . LEU A 1 91 ? 3.291 0.356 0.446 1.00 98.44 91 LEU A CA 1
ATOM 684 C C . LEU A 1 91 ? 3.070 -0.147 1.871 1.00 98.44 91 LEU A C 1
ATOM 686 O O . LEU A 1 91 ? 3.538 -1.208 2.275 1.00 98.44 91 LEU A O 1
ATOM 690 N N . SER A 1 92 ? 2.301 0.613 2.637 1.00 97.69 92 SER A N 1
ATOM 691 C CA . SER A 1 92 ? 1.940 0.290 4.008 1.00 97.69 92 SER A CA 1
ATOM 692 C C . SER A 1 92 ? 0.435 0.422 4.175 1.00 97.69 92 SER A C 1
ATOM 694 O O . SER A 1 92 ? -0.138 1.469 3.871 1.00 97.69 92 SER A O 1
ATOM 696 N N . THR A 1 93 ? -0.218 -0.635 4.651 1.00 96.94 93 THR A N 1
ATOM 697 C CA . THR A 1 93 ? -1.654 -0.625 4.953 1.00 96.94 93 THR A CA 1
ATOM 698 C C . THR A 1 93 ? -1.897 0.108 6.267 1.00 96.94 93 THR A C 1
ATOM 700 O O . THR A 1 93 ? -1.303 -0.232 7.290 1.00 96.94 93 THR A O 1
ATOM 703 N N . ASN A 1 94 ? -2.815 1.073 6.268 1.00 94.88 94 ASN A N 1
ATOM 704 C CA . ASN A 1 94 ? -3.344 1.649 7.496 1.00 94.88 94 ASN A CA 1
ATOM 705 C C . ASN A 1 94 ? -4.147 0.569 8.235 1.00 94.88 94 ASN A C 1
ATOM 707 O O . ASN A 1 94 ? -5.143 0.101 7.681 1.00 94.88 94 ASN A O 1
ATOM 711 N N . PRO A 1 95 ? -3.771 0.162 9.460 1.00 91.38 95 PRO A N 1
ATOM 712 C CA . PRO A 1 95 ? -4.495 -0.885 10.176 1.00 91.38 95 PRO A CA 1
ATOM 713 C C . PRO A 1 95 ? -5.889 -0.437 10.640 1.00 91.38 95 PRO A C 1
ATOM 715 O O . PRO A 1 95 ? -6.753 -1.282 10.853 1.00 91.38 95 PRO A O 1
ATOM 718 N N . SER A 1 96 ? -6.125 0.870 10.782 1.00 88.25 96 SER A N 1
ATOM 719 C CA . SER A 1 96 ? -7.390 1.420 11.277 1.00 88.25 96 SER A CA 1
ATOM 720 C C . SER A 1 96 ? -7.711 2.757 10.596 1.00 88.25 96 SER A C 1
ATOM 722 O O . SER A 1 96 ? -7.638 3.812 11.233 1.00 88.25 96 SER A O 1
ATOM 724 N N . PRO A 1 97 ? -8.026 2.757 9.288 1.00 87.69 97 PRO A N 1
ATOM 725 C CA . PRO A 1 97 ? -8.421 3.977 8.604 1.00 87.69 97 PRO A CA 1
ATOM 726 C C . PRO A 1 97 ? -9.778 4.447 9.139 1.00 87.69 97 PRO A C 1
ATOM 728 O O . PRO A 1 97 ? -10.740 3.679 9.159 1.00 87.69 97 PRO A O 1
ATOM 731 N N . GLY A 1 98 ? -9.865 5.718 9.540 1.00 81.38 98 GLY A N 1
ATOM 732 C CA . GLY A 1 98 ? -11.157 6.368 9.768 1.00 81.38 98 GLY A CA 1
ATOM 733 C C . GLY A 1 98 ? -12.003 6.377 8.488 1.00 81.38 98 GLY A C 1
ATOM 734 O O . GLY A 1 98 ? -11.490 6.156 7.386 1.00 81.38 98 GLY A O 1
ATOM 735 N N . LEU A 1 99 ? -13.305 6.643 8.610 1.00 80.56 99 LEU A N 1
ATOM 736 C CA . LEU A 1 99 ? -14.195 6.756 7.449 1.00 80.56 99 LEU A CA 1
ATOM 737 C C . LEU A 1 99 ? -13.670 7.820 6.470 1.00 80.56 99 LEU A C 1
ATOM 739 O O . LEU A 1 99 ? -13.445 8.963 6.855 1.00 80.56 99 LEU A O 1
ATOM 743 N N . GLY A 1 100 ? -13.448 7.430 5.210 1.00 83.12 100 GLY A N 1
ATOM 744 C CA . GLY A 1 100 ? -12.875 8.307 4.176 1.00 83.12 100 GLY A CA 1
ATOM 745 C C . GLY A 1 100 ? -11.388 8.650 4.360 1.00 83.12 100 GLY A C 1
ATOM 746 O O . GLY A 1 100 ? -10.855 9.457 3.606 1.00 83.12 100 GLY A O 1
ATOM 747 N N . GLY A 1 101 ? -10.712 8.063 5.350 1.00 89.88 101 GLY A N 1
ATOM 748 C CA . GLY A 1 101 ? -9.293 8.286 5.605 1.00 89.88 101 GLY A CA 1
ATOM 749 C C . GLY A 1 101 ? -8.373 7.516 4.655 1.00 89.88 101 GLY A C 1
ATOM 750 O O . GLY A 1 101 ? -8.779 6.578 3.969 1.00 89.88 101 GLY A O 1
ATOM 751 N N . VAL A 1 102 ? -7.088 7.881 4.668 1.00 95.75 102 VAL A N 1
ATOM 752 C CA . VAL A 1 102 ? -6.045 7.176 3.909 1.00 95.75 102 VAL A CA 1
ATOM 753 C C . VAL A 1 102 ? -5.952 5.723 4.374 1.00 95.75 102 VAL A C 1
ATOM 755 O O . VAL A 1 102 ? -5.689 5.449 5.548 1.00 95.75 102 VAL A O 1
ATOM 758 N N . LYS A 1 103 ? -6.139 4.795 3.437 1.00 96.62 103 LYS A N 1
ATOM 759 C CA . LYS A 1 103 ? -6.098 3.347 3.654 1.00 96.62 103 LYS A CA 1
ATOM 760 C C . LYS A 1 103 ? -4.719 2.753 3.417 1.00 96.62 103 LYS A C 1
ATOM 762 O O . LYS A 1 103 ? -4.379 1.768 4.062 1.00 96.62 103 LYS A O 1
ATOM 767 N N . ILE A 1 104 ? -3.954 3.311 2.482 1.00 98.38 104 ILE A N 1
ATOM 768 C CA . ILE A 1 104 ? -2.595 2.869 2.155 1.00 98.38 104 ILE A CA 1
ATOM 769 C C . ILE A 1 104 ? -1.729 4.117 1.953 1.00 98.38 104 ILE A C 1
ATOM 771 O O . ILE A 1 104 ? -2.124 5.036 1.233 1.00 98.38 104 ILE A O 1
ATOM 775 N N . LEU A 1 105 ? -0.555 4.142 2.579 1.00 98.19 105 LEU A N 1
ATOM 776 C CA . LEU A 1 105 ? 0.518 5.090 2.269 1.00 98.19 105 LEU A CA 1
ATOM 777 C C . LEU A 1 105 ? 1.599 4.373 1.478 1.00 98.19 105 LEU A C 1
ATOM 779 O O . LEU A 1 105 ? 1.819 3.180 1.675 1.00 98.19 105 LEU A O 1
ATOM 783 N N . GLY A 1 106 ? 2.304 5.109 0.630 1.00 98.38 106 GLY A N 1
ATOM 784 C CA . GLY A 1 106 ? 3.491 4.599 -0.032 1.00 98.38 106 GLY A CA 1
ATOM 785 C C . GLY A 1 106 ? 4.648 5.578 0.009 1.00 98.38 106 GLY A C 1
ATOM 786 O O . GLY A 1 106 ? 4.451 6.793 0.049 1.00 98.38 106 GLY A O 1
ATOM 787 N N . ALA A 1 107 ? 5.852 5.025 -0.018 1.00 98.44 107 ALA A N 1
ATOM 788 C CA . ALA A 1 107 ? 7.097 5.749 -0.187 1.00 98.44 107 ALA A CA 1
ATOM 789 C C . ALA A 1 107 ? 7.758 5.272 -1.480 1.00 98.44 107 ALA A C 1
ATOM 791 O O . ALA A 1 107 ? 7.776 4.073 -1.774 1.00 98.44 107 ALA A O 1
ATOM 792 N N . VAL A 1 108 ? 8.255 6.226 -2.263 1.00 98.06 108 VAL A N 1
ATOM 793 C CA . VAL A 1 108 ? 8.819 5.966 -3.588 1.00 98.06 108 VAL A CA 1
ATOM 794 C C . VAL A 1 108 ? 10.157 6.681 -3.703 1.00 98.06 108 VAL A C 1
ATOM 796 O O . VAL A 1 108 ? 10.221 7.902 -3.549 1.00 98.06 108 VAL A O 1
ATOM 799 N N . LEU A 1 109 ? 11.216 5.919 -3.963 1.00 97.50 109 LEU A N 1
ATOM 800 C CA . LEU A 1 109 ? 12.573 6.424 -4.138 1.00 97.50 109 LEU A CA 1
ATOM 801 C C . LEU A 1 109 ? 12.942 6.456 -5.621 1.00 97.50 109 LEU A C 1
ATOM 803 O O . LEU A 1 109 ? 13.010 5.420 -6.289 1.00 97.50 109 LEU A O 1
ATOM 807 N N . GLU A 1 110 ? 13.207 7.655 -6.119 1.00 94.38 110 GLU A N 1
ATOM 808 C CA . GLU A 1 110 ? 13.596 7.913 -7.501 1.00 94.38 110 GLU A CA 1
ATOM 809 C C . GLU A 1 110 ? 15.101 7.786 -7.735 1.00 94.38 110 GLU A C 1
ATOM 811 O O . GLU A 1 110 ? 15.927 8.142 -6.892 1.00 94.38 110 GLU A O 1
ATOM 816 N N . ASN A 1 111 ? 15.452 7.319 -8.932 1.00 91.94 111 ASN A N 1
ATOM 817 C CA . ASN A 1 111 ? 16.820 7.253 -9.430 1.00 91.94 111 ASN A CA 1
ATOM 818 C C . ASN A 1 111 ? 17.406 8.653 -9.714 1.00 91.94 111 ASN A C 1
ATOM 820 O O . ASN A 1 111 ? 16.691 9.654 -9.737 1.00 91.94 111 ASN A O 1
ATOM 824 N N . SER A 1 112 ? 18.713 8.712 -9.980 1.00 90.12 112 SER A N 1
ATOM 825 C CA . SER A 1 112 ? 19.512 9.900 -10.347 1.00 90.12 112 SER A CA 1
ATOM 826 C C . SER A 1 112 ? 19.701 10.928 -9.228 1.00 90.12 112 SER A C 1
ATOM 828 O O . SER A 1 112 ? 20.828 11.337 -8.965 1.00 90.12 112 SER A O 1
ATOM 830 N N . ASN A 1 113 ? 18.622 11.315 -8.548 1.00 91.94 113 ASN A N 1
ATOM 831 C CA . ASN A 1 113 ? 18.633 12.338 -7.500 1.00 91.94 113 ASN A CA 1
ATOM 832 C C . ASN A 1 113 ? 18.404 11.761 -6.092 1.00 91.94 113 ASN A C 1
ATOM 834 O O . ASN A 1 113 ? 18.487 12.499 -5.113 1.00 91.94 113 ASN A O 1
ATOM 838 N N . ASN A 1 114 ? 18.104 10.460 -5.981 1.00 95.56 114 ASN A N 1
ATOM 839 C CA . ASN A 1 114 ? 17.744 9.781 -4.731 1.00 95.56 114 ASN A CA 1
ATOM 840 C C . ASN A 1 114 ? 16.573 10.469 -4.001 1.00 95.56 114 ASN A C 1
ATOM 842 O O . ASN A 1 114 ? 16.557 10.540 -2.773 1.00 95.56 114 ASN A O 1
ATOM 846 N N . GLN A 1 115 ? 15.617 11.033 -4.738 1.00 96.88 115 GLN A N 1
ATOM 847 C CA . GLN A 1 115 ? 14.493 11.767 -4.157 1.00 96.88 115 GLN A CA 1
ATOM 848 C C . GLN A 1 115 ? 13.492 10.782 -3.552 1.00 96.88 115 GLN A C 1
ATOM 850 O O . GLN A 1 115 ? 13.064 9.848 -4.230 1.00 96.88 115 GLN A O 1
ATOM 855 N N . LEU A 1 116 ? 13.142 10.977 -2.278 1.00 98.06 116 LEU A N 1
ATOM 856 C CA . LEU A 1 116 ? 12.194 10.124 -1.567 1.00 98.06 116 LEU A CA 1
ATOM 857 C C . LEU A 1 116 ? 10.870 10.869 -1.391 1.00 98.06 116 LEU A C 1
ATOM 859 O O . LEU A 1 116 ? 10.754 11.829 -0.615 1.00 98.06 116 LEU A O 1
ATOM 863 N N . GLY A 1 117 ? 9.874 10.397 -2.128 1.00 98.12 117 GLY A N 1
ATOM 864 C CA . GLY A 1 117 ? 8.534 10.950 -2.184 1.00 98.12 117 GLY A CA 1
ATOM 865 C C . GLY A 1 117 ? 7.491 10.080 -1.500 1.00 98.12 117 GLY A C 1
ATOM 866 O O . GLY A 1 117 ? 7.780 8.983 -1.020 1.00 98.12 117 GLY A O 1
ATOM 867 N N . ALA A 1 118 ? 6.259 10.581 -1.481 1.00 98.44 118 ALA A N 1
ATOM 868 C CA . ALA A 1 118 ? 5.126 9.911 -0.863 1.00 98.44 118 ALA A CA 1
ATOM 869 C C . ALA A 1 118 ? 3.907 9.862 -1.792 1.00 98.44 118 ALA A C 1
ATOM 871 O O . ALA A 1 118 ? 3.646 10.790 -2.565 1.00 98.44 118 ALA A O 1
ATOM 872 N N . ILE A 1 119 ? 3.130 8.792 -1.656 1.00 98.75 119 ILE A N 1
ATOM 873 C CA . ILE A 1 119 ? 1.821 8.601 -2.287 1.00 98.75 119 ILE A CA 1
ATOM 874 C C . ILE A 1 119 ? 0.796 8.170 -1.233 1.00 98.75 119 ILE A C 1
ATOM 876 O O . ILE A 1 119 ? 1.157 7.640 -0.177 1.00 98.75 119 ILE A O 1
ATOM 880 N N . SER A 1 120 ? -0.487 8.373 -1.510 1.00 98.56 120 SER A N 1
ATOM 881 C CA . SER A 1 120 ? -1.585 7.897 -0.668 1.00 98.56 120 SER A CA 1
ATOM 882 C C . SER A 1 120 ? -2.756 7.359 -1.485 1.00 98.56 120 SER A C 1
ATOM 884 O O . SER A 1 120 ? -2.969 7.723 -2.643 1.00 98.56 120 SER A O 1
ATOM 886 N N . TRP A 1 121 ? -3.525 6.476 -0.851 1.00 98.62 121 TRP A N 1
ATOM 887 C CA . TRP A 1 121 ? -4.753 5.896 -1.381 1.00 98.62 121 TRP A CA 1
ATOM 888 C C . TRP A 1 121 ? -5.844 5.911 -0.313 1.00 98.62 121 TRP A C 1
ATOM 890 O O . TRP A 1 121 ? -5.658 5.356 0.773 1.00 98.62 121 TRP A O 1
ATOM 900 N N . ASP A 1 122 ? -6.989 6.520 -0.619 1.00 96.75 122 ASP A N 1
ATOM 901 C CA . ASP A 1 122 ? -8.146 6.629 0.291 1.00 96.75 122 ASP A CA 1
ATOM 902 C C . ASP A 1 122 ? -9.224 5.543 0.061 1.00 96.75 122 ASP A C 1
ATOM 904 O O . ASP A 1 122 ? -10.213 5.455 0.790 1.00 96.75 122 ASP A O 1
ATOM 908 N N . GLY A 1 123 ? -9.036 4.671 -0.936 1.00 95.94 123 GLY A N 1
ATOM 909 C CA . GLY A 1 123 ? -10.042 3.694 -1.371 1.00 95.94 123 GLY A CA 1
ATOM 910 C C . GLY A 1 123 ? -10.736 4.021 -2.690 1.00 95.94 123 GLY A C 1
ATOM 911 O O . GLY A 1 123 ? -11.432 3.157 -3.229 1.00 95.94 123 GLY A O 1
ATOM 912 N N . THR A 1 124 ? -10.541 5.236 -3.194 1.00 95.06 124 THR A N 1
ATOM 913 C CA . THR A 1 124 ? -11.128 5.753 -4.436 1.00 95.06 124 THR A CA 1
ATOM 914 C C . THR A 1 124 ? -10.109 6.554 -5.245 1.00 95.06 124 THR A C 1
ATOM 916 O O . THR A 1 124 ? -10.013 6.376 -6.457 1.00 95.06 124 THR A O 1
ATOM 919 N N . THR A 1 125 ? -9.332 7.404 -4.578 1.00 96.94 125 THR A N 1
ATOM 920 C CA . THR A 1 125 ? -8.395 8.349 -5.180 1.00 96.94 125 THR A CA 1
ATOM 921 C C . THR A 1 125 ? -6.964 7.959 -4.851 1.00 96.94 125 THR A C 1
ATOM 923 O O . THR A 1 125 ? -6.594 7.791 -3.686 1.00 96.94 125 THR A O 1
ATOM 926 N N . PHE A 1 126 ? -6.138 7.859 -5.890 1.00 98.62 126 PHE A N 1
ATOM 927 C CA . PHE A 1 126 ? -4.689 7.775 -5.766 1.00 98.62 126 PHE A CA 1
ATOM 928 C C . PHE A 1 126 ? -4.098 9.181 -5.825 1.00 98.62 126 PHE A C 1
ATOM 930 O O . PHE A 1 126 ? -4.369 9.924 -6.767 1.00 98.62 126 PHE A O 1
ATOM 937 N N . THR A 1 127 ? -3.283 9.540 -4.838 1.00 98.62 127 THR A N 1
ATOM 938 C CA . THR A 1 127 ? -2.663 10.864 -4.742 1.00 98.62 127 THR A CA 1
ATOM 939 C C . THR A 1 127 ? -1.151 10.731 -4.670 1.00 98.62 127 THR A C 1
ATOM 941 O O . THR A 1 127 ? -0.624 10.051 -3.792 1.00 98.62 127 THR A O 1
ATOM 944 N N . VAL A 1 128 ? -0.441 11.436 -5.549 1.00 98.44 128 VAL A N 1
ATOM 945 C CA . VAL A 1 128 ? 0.987 11.712 -5.359 1.00 98.44 128 VAL A CA 1
ATOM 946 C C . VAL A 1 128 ? 1.097 12.931 -4.451 1.00 98.44 128 VAL A C 1
ATOM 948 O O . VAL A 1 128 ? 0.690 14.024 -4.832 1.00 98.44 128 VAL A O 1
ATOM 951 N N . ILE A 1 129 ? 1.615 12.744 -3.236 1.00 98.31 129 ILE A N 1
ATOM 952 C CA . ILE A 1 129 ? 1.798 13.835 -2.264 1.00 98.31 129 ILE A CA 1
ATOM 953 C C . ILE A 1 129 ? 2.981 14.713 -2.697 1.00 98.31 129 ILE A C 1
ATOM 955 O O . ILE A 1 129 ? 2.945 15.933 -2.557 1.00 98.31 129 ILE A O 1
ATOM 959 N N . GLY A 1 130 ? 4.025 14.091 -3.249 1.00 97.50 130 GLY A N 1
ATOM 960 C CA . GLY A 1 130 ? 5.176 14.774 -3.831 1.00 97.50 130 GLY A CA 1
ATOM 961 C C . GLY A 1 130 ? 6.379 13.848 -3.994 1.00 97.50 130 GLY A C 1
ATOM 962 O O . GLY A 1 130 ? 6.535 12.883 -3.250 1.00 97.50 130 GLY A O 1
ATOM 963 N N . ALA A 1 131 ? 7.257 14.155 -4.952 1.00 96.06 131 ALA A N 1
ATOM 964 C CA . ALA A 1 131 ? 8.468 13.368 -5.224 1.00 96.06 131 ALA A CA 1
ATOM 965 C C . ALA A 1 131 ? 9.586 13.570 -4.179 1.00 96.06 131 ALA A C 1
ATOM 967 O O . ALA A 1 131 ? 10.519 12.782 -4.105 1.00 96.06 131 ALA A O 1
ATOM 968 N N . THR A 1 132 ? 9.491 14.615 -3.350 1.00 97.06 132 THR A N 1
ATOM 969 C CA . THR A 1 132 ? 10.487 14.956 -2.316 1.00 97.06 132 THR A CA 1
ATOM 970 C C . THR A 1 132 ? 9.860 15.168 -0.941 1.00 97.06 132 THR A C 1
ATOM 972 O O . THR A 1 132 ? 10.413 15.893 -0.117 1.00 97.06 132 THR A O 1
ATOM 975 N N . THR A 1 133 ? 8.671 14.607 -0.701 1.00 98.00 133 THR A N 1
ATOM 976 C CA . THR A 1 133 ? 7.921 14.815 0.547 1.00 98.00 133 THR A CA 1
ATOM 977 C C . THR A 1 133 ? 8.722 14.421 1.786 1.00 98.00 133 THR A C 1
ATOM 979 O O . THR A 1 133 ? 8.605 15.091 2.808 1.00 98.00 133 THR A O 1
ATOM 982 N N . PHE A 1 134 ? 9.538 13.364 1.707 1.00 97.50 134 PHE A N 1
ATOM 983 C CA . PHE A 1 134 ? 10.376 12.932 2.826 1.00 97.50 134 PHE A CA 1
ATOM 984 C C . PHE A 1 134 ? 11.769 13.562 2.776 1.00 97.50 134 PHE A C 1
ATOM 986 O O . PHE A 1 134 ? 12.232 14.116 3.769 1.00 97.50 134 PHE A O 1
ATOM 993 N N . THR A 1 135 ? 12.448 13.479 1.630 1.00 97.62 135 THR A N 1
ATOM 994 C CA . THR A 1 135 ? 13.748 14.129 1.413 1.00 97.62 135 THR A CA 1
ATOM 995 C C . THR A 1 135 ? 14.009 14.350 -0.075 1.00 97.62 135 THR A C 1
ATOM 997 O O . THR A 1 135 ? 13.557 13.583 -0.927 1.00 97.62 135 THR A O 1
ATOM 1000 N N . SER A 1 136 ? 14.775 15.390 -0.400 1.00 96.81 136 SER A N 1
ATOM 1001 C CA . SER A 1 136 ? 15.287 15.625 -1.751 1.00 96.81 136 SER A CA 1
ATOM 1002 C C . SER A 1 136 ? 16.492 14.747 -2.108 1.00 96.81 136 SER A C 1
ATOM 1004 O O . SER A 1 136 ? 16.876 14.727 -3.272 1.00 96.81 136 SER A O 1
ATOM 1006 N N . ASN A 1 137 ? 17.087 14.038 -1.141 1.00 96.75 137 ASN A N 1
ATOM 1007 C CA . ASN A 1 137 ? 18.185 13.095 -1.365 1.00 96.75 137 ASN A CA 1
ATOM 1008 C C . ASN A 1 137 ? 18.288 12.087 -0.201 1.00 96.75 137 ASN A C 1
ATOM 1010 O O . ASN A 1 137 ? 18.599 12.464 0.929 1.00 96.75 137 ASN A O 1
ATOM 1014 N N . ALA A 1 138 ? 18.045 10.805 -0.473 1.00 96.75 138 ALA A N 1
ATOM 1015 C CA . ALA A 1 138 ? 18.161 9.686 0.467 1.00 96.75 138 ALA A CA 1
ATOM 1016 C C . ALA A 1 138 ? 19.572 9.057 0.499 1.00 96.75 138 ALA A C 1
ATOM 1018 O O . ALA A 1 138 ? 19.794 8.029 1.134 1.00 96.75 138 ALA A O 1
ATOM 1019 N N . GLY A 1 139 ? 20.540 9.655 -0.198 1.00 96.88 139 GLY A N 1
ATOM 1020 C CA . GLY A 1 139 ? 21.948 9.257 -0.221 1.00 96.88 139 GLY A CA 1
ATOM 1021 C C . GLY A 1 139 ? 22.290 8.195 -1.267 1.00 96.88 139 GLY A C 1
ATOM 1022 O O . GLY A 1 139 ? 23.290 8.340 -1.967 1.00 96.88 139 GLY A O 1
ATOM 1023 N N . THR A 1 140 ? 21.473 7.149 -1.417 1.00 95.50 140 THR A N 1
ATOM 1024 C CA . THR A 1 140 ? 21.677 6.114 -2.444 1.00 95.50 140 THR A CA 1
ATOM 1025 C C . THR A 1 140 ? 20.377 5.415 -2.834 1.00 95.50 140 THR A C 1
ATOM 1027 O O . THR A 1 140 ? 19.460 5.300 -2.027 1.00 95.50 140 THR A O 1
ATOM 1030 N N . VAL A 1 141 ? 20.328 4.915 -4.070 1.00 94.62 141 VAL A N 1
ATOM 1031 C CA . VAL A 1 141 ? 19.282 4.018 -4.594 1.00 94.62 141 VAL A CA 1
ATOM 1032 C C . VAL A 1 141 ? 19.784 2.584 -4.802 1.00 94.62 141 VAL A C 1
ATOM 1034 O O . VAL A 1 141 ? 19.025 1.735 -5.265 1.00 94.62 141 VAL A O 1
ATOM 1037 N N . THR A 1 142 ? 21.051 2.288 -4.489 1.00 95.12 142 THR A N 1
ATOM 1038 C CA . THR A 1 142 ? 21.629 0.939 -4.651 1.00 95.12 142 THR A CA 1
ATOM 1039 C C . THR A 1 142 ? 20.980 -0.077 -3.713 1.00 95.12 142 THR A C 1
ATOM 1041 O O . THR A 1 142 ? 20.863 -1.250 -4.057 1.00 95.12 142 THR A O 1
ATOM 1044 N N . TYR A 1 143 ? 20.541 0.380 -2.542 1.00 94.44 143 TYR A N 1
ATOM 1045 C CA . TYR A 1 143 ? 19.886 -0.428 -1.521 1.00 94.44 143 TYR A CA 1
ATOM 1046 C C . TYR A 1 143 ? 18.550 0.203 -1.137 1.00 94.44 143 TYR A C 1
ATOM 1048 O O . TYR A 1 143 ? 18.342 1.402 -1.332 1.00 94.44 143 TYR A O 1
ATOM 1056 N N . GLU A 1 144 ? 17.667 -0.595 -0.546 1.00 95.06 144 GLU A N 1
ATOM 1057 C CA . GLU A 1 144 ? 16.489 -0.079 0.143 1.00 95.06 144 GLU A CA 1
ATOM 1058 C C . GLU A 1 144 ? 16.957 0.655 1.412 1.00 95.06 144 GLU A C 1
ATOM 1060 O O . GLU A 1 144 ? 17.424 0.033 2.365 1.00 95.06 144 GLU A O 1
ATOM 1065 N N . VAL A 1 145 ? 16.919 1.992 1.395 1.00 96.50 145 VAL A N 1
ATOM 1066 C CA . VAL A 1 145 ? 17.436 2.854 2.483 1.00 96.50 145 VAL A CA 1
ATOM 1067 C C . VAL A 1 145 ? 16.342 3.448 3.373 1.00 96.50 145 VAL A C 1
ATOM 1069 O O . VAL A 1 145 ? 16.602 4.353 4.163 1.00 96.50 145 VAL A O 1
ATOM 1072 N N . PHE A 1 146 ? 15.107 2.968 3.246 1.00 96.38 146 PHE A N 1
ATOM 1073 C CA . PHE A 1 146 ? 13.961 3.442 4.017 1.00 96.38 146 PHE A CA 1
ATOM 1074 C C . PHE A 1 146 ? 13.024 2.285 4.363 1.00 96.38 146 PHE A C 1
ATOM 1076 O O . PHE A 1 146 ? 13.022 1.257 3.700 1.00 96.38 146 PHE A O 1
ATOM 1083 N N . ASP A 1 147 ? 12.209 2.488 5.394 1.00 95.69 147 ASP A N 1
ATOM 1084 C CA . ASP A 1 147 ? 11.056 1.648 5.719 1.00 95.69 147 ASP A CA 1
ATOM 1085 C C . ASP A 1 147 ? 9.850 2.574 5.920 1.00 95.69 147 ASP A C 1
ATOM 1087 O O . ASP A 1 147 ? 9.999 3.740 6.305 1.00 95.69 147 ASP A O 1
ATOM 1091 N N . LEU A 1 148 ? 8.652 2.064 5.656 1.00 95.31 148 LEU A N 1
ATOM 1092 C CA . LEU A 1 148 ? 7.402 2.787 5.840 1.00 95.31 148 LEU A CA 1
ATOM 1093 C C . LEU A 1 148 ? 6.411 1.909 6.592 1.00 95.31 148 LEU A C 1
ATOM 1095 O O . LEU A 1 148 ? 5.881 0.926 6.068 1.00 95.31 148 LEU A O 1
ATOM 1099 N N . LYS A 1 149 ? 6.089 2.318 7.819 1.00 93.12 149 LYS A N 1
ATOM 1100 C CA . LYS A 1 149 ? 5.091 1.635 8.638 1.00 93.12 149 LYS A CA 1
ATOM 1101 C C . LYS A 1 149 ? 4.142 2.610 9.291 1.00 93.12 149 LYS A C 1
ATOM 1103 O O . LYS A 1 149 ? 4.544 3.642 9.825 1.00 93.12 149 LYS A O 1
ATOM 1108 N N . TYR A 1 150 ? 2.872 2.229 9.307 1.00 90.50 150 TYR A N 1
ATOM 1109 C CA . TYR A 1 150 ? 1.920 2.851 10.205 1.00 90.50 150 TYR A CA 1
ATOM 1110 C C . TYR A 1 150 ? 2.291 2.548 11.650 1.00 90.50 150 TYR A C 1
ATOM 1112 O O . TYR A 1 150 ? 2.584 1.409 12.021 1.00 90.50 150 TYR A O 1
ATOM 1120 N N . ARG A 1 151 ? 2.188 3.574 12.494 1.00 83.69 151 ARG A N 1
ATOM 1121 C CA . ARG A 1 151 ? 2.067 3.340 13.926 1.00 83.69 151 ARG A CA 1
ATOM 1122 C C . ARG A 1 151 ? 0.749 2.609 14.151 1.00 83.69 151 ARG A C 1
ATOM 1124 O O . ARG A 1 151 ? -0.310 3.142 13.828 1.00 83.69 151 ARG A O 1
ATOM 1131 N N . VAL A 1 152 ? 0.819 1.408 14.715 1.00 72.25 152 VAL A N 1
ATOM 1132 C CA . VAL A 1 152 ? -0.378 0.693 15.155 1.00 72.25 152 VAL A CA 1
ATOM 1133 C C . VAL A 1 152 ? -1.012 1.526 16.266 1.00 72.25 152 VAL A C 1
ATOM 1135 O O . VAL A 1 152 ? -0.463 1.638 17.363 1.00 72.25 152 VAL A O 1
ATOM 1138 N N . ARG A 1 153 ? -2.139 2.172 15.959 1.00 66.25 153 ARG A N 1
ATOM 1139 C CA . ARG A 1 153 ? -3.073 2.608 16.990 1.00 66.25 153 ARG A CA 1
ATOM 1140 C C . ARG A 1 153 ? -3.836 1.350 17.371 1.00 66.25 153 ARG A C 1
ATOM 1142 O O . ARG A 1 153 ? -4.560 0.802 16.544 1.00 66.25 153 ARG A O 1
ATOM 1149 N N . ASN A 1 154 ? -3.609 0.849 18.581 1.00 63.97 154 ASN A N 1
ATOM 1150 C CA . ASN A 1 154 ? -4.571 -0.083 19.146 1.00 63.97 154 ASN A CA 1
ATOM 1151 C C . ASN A 1 154 ? -5.909 0.660 19.165 1.00 63.97 154 ASN A C 1
ATOM 1153 O O . ASN A 1 154 ? -5.930 1.854 19.453 1.00 63.97 154 ASN A O 1
ATOM 1157 N N . VAL A 1 155 ? -6.999 -0.011 18.801 1.00 62.88 155 VAL A N 1
ATOM 1158 C CA . VAL A 1 155 ? -8.335 0.533 19.059 1.00 62.88 155 VAL A CA 1
ATOM 1159 C C . VAL A 1 155 ? -8.364 0.801 20.562 1.00 62.88 155 VAL A C 1
ATOM 1161 O O . VAL A 1 155 ? -8.130 -0.134 21.334 1.00 62.88 155 VAL A O 1
ATOM 1164 N N . ASP A 1 156 ? -8.498 2.060 20.974 1.00 66.62 156 ASP A N 1
ATOM 1165 C CA . ASP A 1 156 ? -8.325 2.454 22.372 1.00 66.62 156 ASP A CA 1
ATOM 1166 C C . ASP A 1 156 ? -9.499 1.895 23.196 1.00 66.62 156 ASP A C 1
ATOM 1168 O O . ASP A 1 156 ? -10.523 2.541 23.399 1.00 66.62 156 ASP A O 1
ATOM 1172 N N . GLN A 1 157 ? -9.380 0.643 23.645 1.00 71.19 157 GLN A N 1
ATOM 1173 C CA . GLN A 1 157 ? -10.351 -0.013 24.512 1.00 71.19 157 GLN A CA 1
ATOM 1174 C C . GLN A 1 157 ? -9.832 -0.013 25.949 1.00 71.19 157 GLN A C 1
ATOM 1176 O O . GLN A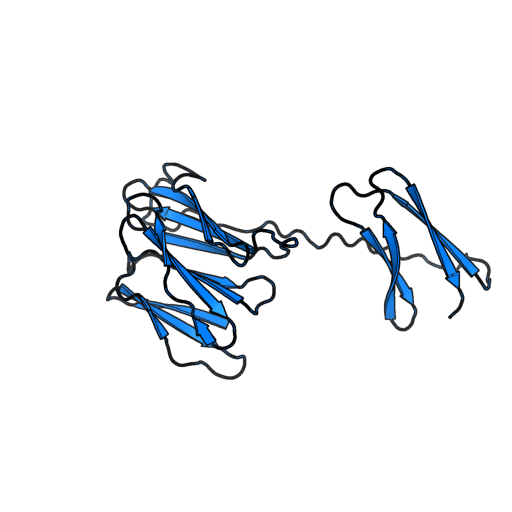 1 157 ? -8.811 -0.627 26.261 1.00 71.19 157 GLN A O 1
ATOM 1181 N N . LEU A 1 158 ? -10.585 0.615 26.849 1.00 77.56 158 LEU A N 1
ATOM 1182 C CA . LEU A 1 158 ? -10.393 0.472 28.286 1.00 77.56 158 LEU A CA 1
ATOM 1183 C C . LEU A 1 158 ? -11.355 -0.590 28.823 1.00 77.56 158 LEU A C 1
ATOM 1185 O O . LEU A 1 158 ? -12.567 -0.381 28.860 1.00 77.56 158 LEU A O 1
ATOM 1189 N N . LEU A 1 159 ? -10.815 -1.722 29.275 1.00 81.44 159 LEU A N 1
ATOM 1190 C CA . LEU A 1 159 ? -11.596 -2.724 29.994 1.00 81.44 159 LEU A CA 1
ATOM 1191 C C . LEU A 1 159 ? -11.577 -2.416 31.493 1.00 81.44 159 LEU A C 1
ATOM 1193 O O . LEU A 1 159 ? -10.545 -2.556 32.146 1.00 81.44 159 LEU A O 1
ATOM 1197 N N . VAL A 1 160 ? -12.735 -2.067 32.049 1.00 82.56 160 VAL A N 1
ATOM 1198 C CA . VAL A 1 160 ? -12.925 -1.956 33.500 1.00 82.56 160 VAL A CA 1
ATOM 1199 C C . VAL A 1 160 ? -13.659 -3.199 33.992 1.00 82.56 160 VAL A C 1
ATOM 1201 O O . VAL A 1 160 ? -14.753 -3.508 33.524 1.00 82.56 160 VAL A O 1
ATOM 1204 N N . ARG A 1 161 ? -13.058 -3.921 34.941 1.00 82.19 161 ARG A N 1
ATOM 1205 C CA . ARG A 1 161 ? -13.718 -5.005 35.680 1.00 82.19 161 ARG A CA 1
ATOM 1206 C C . ARG A 1 161 ? -13.945 -4.538 37.107 1.00 82.19 161 ARG A C 1
ATOM 1208 O O . ARG A 1 161 ? -13.008 -4.072 37.747 1.00 82.19 161 ARG A O 1
ATOM 1215 N N . TYR A 1 162 ? -15.176 -4.670 37.582 1.00 78.75 162 TYR A N 1
ATOM 1216 C CA . TYR A 1 162 ? -15.537 -4.362 38.958 1.00 78.75 162 TYR A CA 1
ATOM 1217 C C . TYR A 1 162 ? -16.025 -5.629 39.654 1.00 78.75 162 TYR A C 1
ATOM 1219 O O . TYR A 1 162 ? -16.756 -6.420 39.054 1.00 78.75 162 TYR A O 1
ATOM 1227 N N . ASP A 1 163 ? -15.590 -5.816 40.897 1.00 82.31 163 ASP A N 1
ATOM 1228 C CA . ASP A 1 163 ? -16.067 -6.892 41.755 1.00 82.31 163 ASP A CA 1
ATOM 1229 C C . ASP A 1 163 ? -17.358 -6.460 42.461 1.00 82.31 163 ASP A C 1
ATOM 1231 O O . ASP A 1 163 ? -17.382 -5.473 43.193 1.00 82.31 163 ASP A O 1
ATOM 1235 N N . TRP A 1 164 ? -18.436 -7.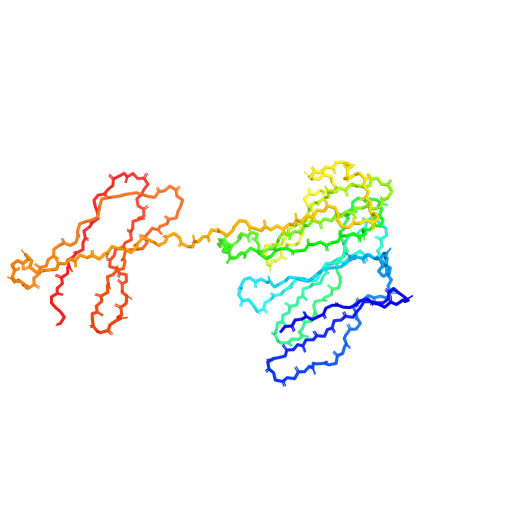207 42.234 1.00 79.94 164 TRP A N 1
ATOM 1236 C CA . TRP A 1 164 ? -19.766 -6.905 42.762 1.00 79.94 164 TRP A CA 1
ATOM 1237 C C . TRP A 1 164 ? -19.996 -7.429 44.186 1.00 79.94 164 TRP A C 1
ATOM 1239 O O . TRP A 1 164 ? -21.074 -7.210 44.730 1.00 79.94 164 TRP A O 1
ATOM 1249 N N . THR A 1 165 ? -19.015 -8.088 44.815 1.00 83.62 165 THR A N 1
ATOM 1250 C CA . THR A 1 165 ? -19.152 -8.703 46.153 1.00 83.62 165 THR A CA 1
ATOM 1251 C C . THR A 1 165 ? -19.632 -7.749 47.255 1.00 83.62 165 THR A C 1
ATOM 1253 O O . THR A 1 165 ? -20.240 -8.203 48.221 1.00 83.62 165 THR A O 1
ATOM 1256 N N . GLY A 1 166 ? -19.403 -6.438 47.116 1.00 83.19 166 GLY A N 1
ATOM 1257 C CA . GLY A 1 166 ? -19.835 -5.409 48.071 1.00 83.19 166 GLY A CA 1
ATOM 1258 C C . GLY A 1 166 ? -21.085 -4.614 47.676 1.00 83.19 166 GLY A C 1
ATOM 1259 O O . GLY A 1 166 ? -21.455 -3.689 48.397 1.00 83.19 166 GLY A O 1
ATOM 1260 N N . VAL A 1 167 ? -21.720 -4.917 46.540 1.00 82.56 167 VAL A N 1
ATOM 1261 C CA . VAL A 1 167 ? -22.902 -4.182 46.069 1.00 82.56 167 VAL A CA 1
ATOM 1262 C C . VAL A 1 167 ? -24.168 -4.837 46.637 1.00 82.56 167 VAL A C 1
ATOM 1264 O O . VAL A 1 167 ? -24.399 -6.017 46.366 1.00 82.56 167 VAL A O 1
ATOM 1267 N N . PRO A 1 168 ? -24.995 -4.115 47.424 1.00 87.25 168 PRO A N 1
ATOM 1268 C CA . PRO A 1 168 ? -26.236 -4.668 47.956 1.00 87.25 168 PRO A CA 1
ATOM 1269 C C . PRO A 1 168 ? -27.153 -5.135 46.825 1.00 87.25 168 PRO A C 1
ATOM 1271 O O . PRO A 1 168 ? -27.271 -4.403 45.845 1.00 87.25 168 PRO A O 1
ATOM 1274 N N . PRO A 1 169 ? -27.826 -6.290 46.957 1.00 81.12 169 PRO A N 1
ATOM 1275 C CA . PRO A 1 169 ? -28.747 -6.770 45.937 1.00 81.12 169 PRO A CA 1
ATOM 1276 C C . PRO A 1 169 ? -29.884 -5.767 45.698 1.00 81.12 169 PRO A C 1
ATOM 1278 O O . PRO A 1 169 ? -30.438 -5.196 46.637 1.00 81.12 169 PRO A O 1
ATOM 1281 N N . GLY A 1 170 ? -30.245 -5.587 44.430 1.00 81.00 170 GLY A N 1
ATOM 1282 C CA . GLY A 1 170 ? -31.304 -4.695 43.976 1.00 81.00 170 GLY A CA 1
ATOM 1283 C C . GLY A 1 170 ? -31.666 -4.959 42.516 1.00 81.00 170 GLY A C 1
ATOM 1284 O O . GLY A 1 170 ? -30.876 -5.537 41.767 1.00 81.00 170 GLY A O 1
ATOM 1285 N N . ASP A 1 171 ? -32.864 -4.525 42.123 1.00 80.88 171 ASP A N 1
ATOM 1286 C CA . ASP A 1 171 ? -33.427 -4.777 40.786 1.00 80.88 171 ASP A CA 1
ATOM 1287 C C . ASP A 1 171 ? -32.903 -3.802 39.719 1.00 80.88 171 ASP A C 1
ATOM 1289 O O . ASP A 1 171 ? -33.000 -4.058 38.516 1.00 80.88 171 ASP A O 1
ATOM 1293 N N . THR A 1 172 ? -32.330 -2.674 40.153 1.00 85.06 172 THR A N 1
ATOM 1294 C CA . THR A 1 172 ? -31.809 -1.629 39.269 1.00 85.06 172 THR A CA 1
ATOM 1295 C C . THR A 1 172 ? -30.557 -0.970 39.833 1.00 85.06 172 THR A C 1
ATOM 1297 O O . THR A 1 172 ? -30.539 -0.569 40.997 1.00 85.06 172 THR A O 1
ATOM 1300 N N . TYR A 1 173 ? -29.563 -0.742 38.976 1.00 86.62 173 TYR A N 1
ATOM 1301 C CA . TYR A 1 173 ? -28.385 0.074 39.274 1.00 86.62 173 TYR A CA 1
ATOM 1302 C C . TYR A 1 173 ? -28.197 1.141 38.201 1.00 86.62 173 TYR A C 1
ATOM 1304 O O . TYR A 1 173 ? -28.501 0.915 37.034 1.00 86.62 173 TYR A O 1
ATOM 1312 N N . THR A 1 174 ? -27.647 2.298 38.561 1.00 89.56 174 THR A N 1
ATOM 1313 C CA . THR A 1 174 ? -27.340 3.349 37.583 1.00 89.56 174 THR A CA 1
ATOM 1314 C C . THR A 1 174 ? -25.850 3.361 37.293 1.00 89.56 174 THR A C 1
ATOM 1316 O O . THR A 1 174 ? -25.045 3.709 38.155 1.00 89.56 174 THR A O 1
ATOM 1319 N N . LEU A 1 175 ? -25.479 3.028 36.060 1.00 88.88 175 LEU A N 1
ATOM 1320 C CA . LEU A 1 175 ? -24.138 3.264 35.551 1.00 88.88 175 LEU A CA 1
ATOM 1321 C C . LEU A 1 175 ? -23.979 4.762 35.279 1.00 88.88 175 LEU A C 1
ATOM 1323 O O . LEU A 1 175 ? -24.728 5.330 34.486 1.00 88.88 175 LEU A O 1
ATOM 1327 N N . GLN A 1 176 ? -23.007 5.392 35.935 1.00 92.12 176 GLN A N 1
ATOM 1328 C CA . GLN A 1 176 ? -22.650 6.795 35.738 1.00 92.12 176 GLN A CA 1
ATOM 1329 C C . GLN A 1 176 ? -21.253 6.879 35.126 1.00 92.12 176 GLN A C 1
ATOM 1331 O O . GLN A 1 176 ? -20.293 6.361 35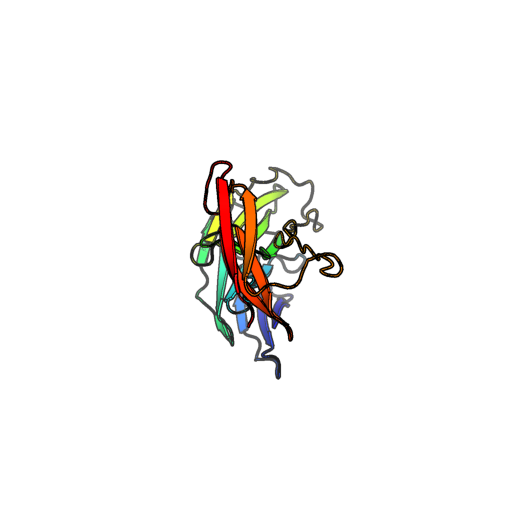.691 1.00 92.12 176 GLN A O 1
ATOM 1336 N N . ILE A 1 177 ? -21.133 7.541 33.978 1.00 90.94 177 ILE A N 1
ATOM 1337 C CA . ILE A 1 177 ? -19.857 7.808 33.311 1.00 90.94 177 ILE A CA 1
ATOM 1338 C C . ILE A 1 177 ? -19.730 9.312 33.144 1.00 90.94 177 ILE A C 1
ATOM 1340 O O . ILE A 1 177 ? -20.597 9.937 32.542 1.00 90.94 177 ILE A O 1
ATOM 1344 N N . LYS A 1 178 ? -18.642 9.903 33.632 1.00 93.88 178 LYS A N 1
ATOM 1345 C CA . LYS A 1 178 ? -18.346 11.313 33.380 1.00 93.88 178 LYS A CA 1
ATOM 1346 C C . LYS A 1 178 ? -17.201 11.413 32.385 1.00 93.88 178 LYS A C 1
ATOM 1348 O O . LYS A 1 178 ? -16.129 10.871 32.641 1.00 93.88 178 LYS A O 1
ATOM 1353 N N . GLY A 1 179 ? -17.426 12.076 31.261 1.00 92.69 179 GLY A N 1
ATOM 1354 C CA . GLY A 1 179 ? -16.420 12.169 30.214 1.00 92.69 179 GLY A CA 1
ATOM 1355 C C . GLY A 1 179 ? -16.822 13.084 29.071 1.00 92.69 179 GLY A C 1
ATOM 1356 O O . GLY A 1 179 ? -17.897 13.684 29.068 1.00 92.69 179 GLY A O 1
ATOM 1357 N N . PHE A 1 180 ? -15.907 13.209 28.120 1.00 94.44 180 PHE A N 1
ATOM 1358 C CA . PHE A 1 180 ? -16.089 13.911 26.858 1.00 94.44 180 PHE A CA 1
ATOM 1359 C C . PHE A 1 180 ? -15.121 13.333 25.829 1.00 94.44 180 PHE A C 1
ATOM 1361 O O . PHE A 1 180 ? -14.115 12.724 26.202 1.00 94.44 180 PHE A O 1
ATOM 1368 N N . ARG A 1 181 ? -15.415 13.540 24.549 1.00 90.06 181 ARG A N 1
ATOM 1369 C CA . ARG A 1 181 ? -14.509 13.221 23.447 1.00 90.06 181 ARG A CA 1
ATOM 1370 C C . ARG A 1 181 ? -13.830 14.471 22.902 1.00 90.06 181 ARG A C 1
ATOM 1372 O O . ARG A 1 181 ? -14.371 15.572 22.986 1.00 90.06 181 ARG A O 1
ATOM 1379 N N . THR A 1 182 ? -12.675 14.280 22.282 1.00 85.75 182 THR A N 1
ATOM 1380 C CA . THR A 1 182 ? -11.996 15.307 21.475 1.00 85.75 182 THR A CA 1
ATOM 1381 C C . THR A 1 182 ? -11.990 14.976 19.986 1.00 85.75 182 THR A C 1
ATOM 1383 O O . THR A 1 182 ? -11.892 15.888 19.173 1.00 85.75 182 THR A O 1
ATOM 1386 N N . ASP A 1 183 ? -12.125 13.696 19.637 1.00 80.31 183 ASP A N 1
ATOM 1387 C CA . ASP A 1 183 ? -12.048 13.186 18.267 1.00 80.31 183 ASP A CA 1
ATOM 1388 C C . ASP A 1 183 ? -13.321 12.380 17.960 1.00 80.31 183 ASP A C 1
ATOM 1390 O O . ASP A 1 183 ? -14.291 12.931 17.433 1.00 80.31 183 ASP A O 1
ATOM 1394 N N . GLU A 1 184 ? -13.395 11.139 18.450 1.00 82.38 184 GLU A N 1
ATOM 1395 C CA . GLU A 1 184 ? -14.470 10.182 18.157 1.00 82.38 184 GLU A CA 1
ATOM 1396 C C . GLU A 1 184 ? -15.403 9.882 19.338 1.00 82.38 184 GLU A C 1
ATOM 1398 O O . GLU A 1 184 ? -15.040 10.033 20.506 1.00 82.38 184 GLU A O 1
ATOM 1403 N N . ASP A 1 185 ? -16.632 9.463 19.024 1.00 89.25 185 ASP A N 1
ATOM 1404 C CA . ASP A 1 185 ? -17.619 9.036 20.018 1.00 89.25 185 ASP A CA 1
ATOM 1405 C C . ASP A 1 185 ? -17.149 7.764 20.739 1.00 89.25 185 ASP A C 1
ATOM 1407 O O . ASP A 1 185 ? -16.754 6.782 20.111 1.00 89.25 185 ASP A O 1
ATOM 1411 N N . ILE A 1 186 ? -17.244 7.753 22.071 1.00 89.25 186 ILE A N 1
ATOM 1412 C CA . ILE A 1 186 ? -16.811 6.608 22.884 1.00 89.25 186 ILE A CA 1
ATOM 1413 C C . ILE A 1 186 ? -18.031 5.755 23.228 1.00 89.25 186 ILE A C 1
ATOM 1415 O O . ILE A 1 186 ? -18.909 6.177 23.986 1.00 89.25 186 ILE A O 1
ATOM 1419 N N . ASN A 1 187 ? -18.083 4.533 22.702 1.00 90.88 187 ASN A N 1
ATOM 1420 C CA . ASN A 1 187 ? -19.130 3.574 23.045 1.00 90.88 187 ASN A CA 1
ATOM 1421 C C . ASN A 1 187 ? -18.851 2.918 24.398 1.00 90.88 187 ASN A C 1
ATOM 1423 O O . ASN A 1 187 ? -17.803 2.310 24.609 1.00 90.88 187 ASN A O 1
ATOM 1427 N N . ILE A 1 188 ? -19.829 2.980 25.299 1.00 89.88 188 ILE A N 1
ATOM 1428 C CA . ILE A 1 188 ? -19.795 2.295 26.587 1.00 89.88 188 ILE A CA 1
ATOM 1429 C C . ILE A 1 188 ? -20.589 1.007 26.463 1.00 89.88 188 ILE A C 1
ATOM 1431 O O . ILE A 1 188 ? -21.816 1.023 26.320 1.00 89.88 188 ILE A O 1
ATOM 1435 N N . GLN A 1 189 ? -19.882 -0.116 26.527 1.00 89.19 189 GLN A N 1
ATOM 1436 C CA . GLN A 1 189 ? -20.483 -1.438 26.467 1.00 89.19 189 GLN A CA 1
ATOM 1437 C C . GLN A 1 189 ? -20.489 -2.089 27.846 1.00 89.19 189 GLN A C 1
ATOM 1439 O O . GLN A 1 189 ? -19.548 -1.943 28.621 1.00 89.19 189 GLN A O 1
ATOM 1444 N N . VAL A 1 190 ? -21.553 -2.831 28.140 1.00 87.31 190 VAL A N 1
ATOM 1445 C CA . VAL A 1 190 ? -21.670 -3.630 29.363 1.00 87.31 190 VAL A CA 1
ATOM 1446 C C . VAL A 1 190 ? -21.775 -5.095 28.972 1.00 87.31 190 VAL A C 1
ATOM 1448 O O . VAL A 1 190 ? -22.556 -5.452 28.084 1.00 87.31 190 VAL A O 1
ATOM 1451 N N . LEU A 1 191 ? -20.969 -5.929 29.627 1.00 84.00 191 LEU A N 1
ATOM 1452 C CA . LEU A 1 191 ? -21.005 -7.373 29.469 1.00 84.00 191 LEU A CA 1
ATOM 1453 C C . LEU A 1 191 ? -22.225 -7.922 30.206 1.00 84.00 191 LEU A C 1
ATOM 1455 O O . LEU A 1 191 ? -22.282 -7.879 31.433 1.00 84.00 191 LEU A O 1
ATOM 1459 N N . THR A 1 192 ? -23.183 -8.458 29.462 1.00 76.31 192 THR A N 1
ATOM 1460 C CA . THR A 1 192 ? -24.270 -9.256 30.028 1.00 76.31 192 THR A CA 1
ATOM 1461 C C . THR A 1 192 ? -23.847 -10.729 29.969 1.00 76.31 192 THR A C 1
ATOM 1463 O O . THR A 1 192 ? -23.548 -11.235 28.877 1.00 76.31 192 THR A O 1
ATOM 1466 N N . PRO A 1 193 ? -23.747 -11.433 31.113 1.00 74.44 193 PRO A N 1
ATOM 1467 C CA . PRO A 1 193 ? -23.519 -12.873 31.119 1.00 74.44 193 PRO A CA 1
ATOM 1468 C C . PRO A 1 193 ? -24.585 -13.594 30.273 1.00 74.44 193 PRO A C 1
ATOM 1470 O O . PRO A 1 193 ? -25.746 -13.212 30.286 1.00 74.44 193 PRO A O 1
ATOM 1473 N N . LEU A 1 194 ? -24.249 -14.619 29.491 1.00 58.12 194 LEU A N 1
ATOM 1474 C CA . LEU A 1 194 ? -22.996 -15.383 29.482 1.00 58.12 194 LEU A CA 1
ATOM 1475 C C . LEU A 1 194 ? -22.004 -14.995 28.365 1.00 58.12 194 LEU A C 1
ATOM 1477 O O . LEU A 1 194 ? -21.355 -15.887 27.830 1.00 58.12 194 LEU A O 1
ATOM 1481 N N . SER A 1 195 ? -21.837 -13.699 28.057 1.00 75.81 195 SER A N 1
ATOM 1482 C CA . SER A 1 195 ? -20.671 -13.071 27.369 1.00 75.81 195 SER A CA 1
ATOM 1483 C C . SER A 1 195 ? -21.027 -12.143 26.194 1.00 75.81 195 SER A C 1
ATOM 1485 O O . SER A 1 195 ? -20.248 -12.010 25.250 1.00 75.81 195 SER A O 1
ATOM 1487 N N . THR A 1 196 ? -22.179 -11.470 26.219 1.00 83.94 196 THR A N 1
ATOM 1488 C CA . THR A 1 196 ? -22.539 -10.500 25.169 1.00 83.94 196 THR A CA 1
ATOM 1489 C C . THR A 1 196 ? -22.252 -9.073 25.627 1.00 83.94 196 THR A C 1
ATOM 1491 O O . THR A 1 196 ? -22.835 -8.594 26.601 1.00 83.94 196 THR A O 1
ATOM 1494 N N . TRP A 1 197 ? -21.380 -8.370 24.904 1.00 85.31 197 TRP A N 1
ATOM 1495 C CA . TRP A 1 197 ? -21.190 -6.929 25.063 1.00 85.31 197 TRP A CA 1
ATOM 1496 C C . TRP A 1 197 ? -22.296 -6.176 24.336 1.00 85.31 197 TRP A C 1
ATOM 1498 O O . TRP A 1 197 ? -22.497 -6.363 23.139 1.00 85.31 197 TRP A O 1
ATOM 1508 N N . ASN A 1 198 ? -22.996 -5.302 25.051 1.00 86.62 198 ASN A N 1
ATOM 1509 C CA . ASN A 1 198 ? -24.019 -4.445 24.468 1.00 86.62 198 ASN A CA 1
ATOM 1510 C C . ASN A 1 198 ? -23.703 -2.979 24.752 1.00 86.62 198 ASN A C 1
ATOM 1512 O O . ASN A 1 198 ? -23.430 -2.629 25.901 1.00 86.62 198 ASN A O 1
ATOM 1516 N N . THR A 1 199 ? -23.799 -2.115 23.740 1.00 89.00 199 THR A N 1
ATOM 1517 C CA . THR A 1 199 ? -23.684 -0.662 23.927 1.00 89.00 199 THR A CA 1
ATOM 1518 C C . THR A 1 199 ? -24.857 -0.156 24.765 1.00 89.00 199 THR A C 1
ATOM 1520 O O . THR A 1 199 ? -26.017 -0.398 24.433 1.00 89.00 199 THR A O 1
ATOM 1523 N N . ARG A 1 200 ? -24.553 0.508 25.881 1.00 89.25 200 ARG A N 1
ATOM 1524 C CA . ARG A 1 200 ? -25.530 1.078 26.821 1.00 89.25 200 ARG A CA 1
ATOM 1525 C C . ARG A 1 200 ? -25.556 2.599 26.779 1.00 89.25 200 ARG A C 1
ATOM 1527 O O . ARG A 1 200 ? -26.607 3.198 26.956 1.00 89.25 200 ARG A O 1
ATOM 1534 N N . ALA A 1 201 ? -24.414 3.218 26.516 1.00 90.19 201 ALA A N 1
ATOM 1535 C CA . ALA A 1 201 ? -24.306 4.657 26.354 1.00 90.19 201 ALA A CA 1
ATOM 1536 C C . ALA A 1 201 ? -23.241 4.992 25.309 1.00 90.19 201 ALA A C 1
ATOM 1538 O O . ALA A 1 201 ? -22.356 4.181 25.032 1.00 90.19 201 ALA A O 1
ATOM 1539 N N . THR A 1 202 ? -23.301 6.212 24.788 1.00 92.06 202 THR A N 1
ATOM 1540 C CA . THR A 1 202 ? -22.275 6.781 23.915 1.00 92.06 202 THR A CA 1
ATOM 1541 C C . THR A 1 202 ? -21.885 8.147 24.469 1.00 92.06 202 THR A C 1
ATOM 1543 O O . THR A 1 202 ? -22.744 8.996 24.717 1.00 92.06 202 THR A O 1
ATOM 1546 N N . VAL A 1 203 ? -20.589 8.353 24.697 1.00 93.56 203 VAL A N 1
ATOM 1547 C CA . VAL A 1 203 ? -20.027 9.659 25.053 1.00 93.56 203 VAL A CA 1
ATOM 1548 C C . VAL A 1 203 ? -19.752 10.406 23.753 1.00 93.56 203 VAL A C 1
ATOM 1550 O O . VAL A 1 203 ? -18.709 10.221 23.132 1.00 93.56 203 VAL A O 1
ATOM 1553 N N . SER A 1 204 ? -20.708 11.234 23.341 1.00 92.94 204 SER A N 1
ATOM 1554 C CA . SER A 1 204 ? -20.606 12.095 22.152 1.00 92.94 204 SER A CA 1
ATOM 1555 C C . SER A 1 204 ? -20.405 13.578 22.483 1.00 92.94 204 SER A C 1
ATOM 1557 O O . SER A 1 204 ? -20.205 14.409 21.592 1.00 92.94 204 SER A O 1
ATOM 1559 N N . ALA A 1 205 ? -20.445 13.926 23.774 1.00 94.50 205 ALA A N 1
ATOM 1560 C CA . ALA A 1 205 ? -20.253 15.289 24.249 1.00 94.50 205 ALA A CA 1
ATOM 1561 C C . ALA A 1 205 ? -18.796 15.745 24.058 1.00 94.50 205 ALA A C 1
ATOM 1563 O O . ALA A 1 205 ? -17.863 14.999 24.345 1.00 94.50 205 ALA A O 1
ATOM 1564 N N . MET A 1 206 ? -18.605 16.997 23.629 1.00 94.50 206 MET A N 1
ATOM 1565 C CA . MET A 1 206 ? -17.281 17.632 23.483 1.00 94.50 206 MET A CA 1
ATOM 1566 C C . MET A 1 206 ? -16.840 18.402 24.740 1.00 94.50 206 MET A C 1
ATOM 1568 O O . MET A 1 206 ? -15.762 18.988 24.781 1.00 94.50 206 MET A O 1
ATOM 1572 N N . THR A 1 207 ? -17.678 18.419 25.775 1.00 95.88 207 THR A N 1
ATOM 1573 C CA . THR A 1 207 ? -17.393 19.005 27.088 1.00 95.88 207 THR A CA 1
ATOM 1574 C C . THR A 1 207 ? -17.752 18.005 28.178 1.00 95.88 207 THR A C 1
ATOM 1576 O O . THR A 1 207 ? -18.614 17.145 27.986 1.00 95.88 207 THR A O 1
ATOM 1579 N N . ASN A 1 208 ? -17.063 18.093 29.318 1.00 96.19 208 ASN A N 1
ATOM 1580 C CA . ASN A 1 208 ? -17.163 17.108 30.393 1.00 96.19 208 ASN A CA 1
ATOM 1581 C C . ASN A 1 208 ? -18.606 16.963 30.907 1.00 96.19 208 ASN A C 1
ATOM 1583 O O . ASN A 1 208 ? -19.110 17.838 31.612 1.00 96.19 208 ASN A O 1
ATOM 1587 N N . THR A 1 209 ? -19.244 15.843 30.576 1.00 96.69 209 THR A N 1
ATOM 1588 C CA . THR A 1 209 ? -20.677 15.610 30.780 1.00 96.69 209 THR A CA 1
ATOM 1589 C C . THR A 1 209 ? -20.894 14.303 31.535 1.00 96.69 209 THR A C 1
ATOM 1591 O O . THR A 1 209 ? -20.115 13.360 31.411 1.00 96.69 209 THR A O 1
ATOM 1594 N N . MET A 1 210 ? -21.938 14.254 32.367 1.00 96.12 210 MET A N 1
ATOM 1595 C CA . MET A 1 210 ? -22.379 13.021 33.018 1.00 96.12 210 MET A CA 1
ATOM 1596 C C . MET A 1 210 ? -23.334 12.267 32.089 1.00 96.12 210 MET A C 1
ATOM 1598 O O . MET A 1 210 ? -24.382 12.787 31.719 1.00 96.12 210 MET A O 1
ATOM 1602 N N . HIS A 1 211 ? -22.987 11.030 31.765 1.00 92.62 211 HIS A N 1
ATOM 1603 C CA . HIS A 1 211 ? -23.805 10.069 31.041 1.00 92.62 211 HIS A CA 1
ATOM 1604 C C . HIS A 1 211 ? -24.329 9.030 32.028 1.00 92.62 211 HIS A C 1
ATOM 1606 O O . HIS A 1 211 ? -23.588 8.559 32.893 1.00 92.62 211 HIS A O 1
ATOM 1612 N N . GLN A 1 212 ? -25.604 8.672 31.908 1.00 94.00 212 GLN A N 1
ATOM 1613 C CA . GLN A 1 212 ? -26.243 7.719 32.809 1.00 94.00 212 GLN A CA 1
ATOM 1614 C C . GLN A 1 212 ? -26.960 6.633 32.019 1.00 94.00 212 GLN A C 1
ATOM 1616 O O . GLN A 1 212 ? -27.579 6.912 30.994 1.00 94.00 212 GLN A O 1
ATOM 1621 N N . TYR A 1 213 ? -26.896 5.404 32.518 1.00 90.56 213 TYR A N 1
ATOM 1622 C CA . TYR A 1 213 ? -27.677 4.290 32.002 1.00 90.56 213 TYR A CA 1
ATOM 1623 C C . TYR A 1 213 ? -28.194 3.428 33.151 1.00 90.56 213 TYR A C 1
ATOM 1625 O O . TYR A 1 213 ? -27.430 3.043 34.037 1.00 90.56 213 TYR A O 1
ATOM 1633 N N . THR A 1 214 ? -29.483 3.099 33.128 1.00 90.88 214 THR A N 1
ATOM 1634 C CA . THR A 1 214 ? -30.090 2.201 34.114 1.00 90.88 214 THR A CA 1
ATOM 1635 C C . THR A 1 214 ? -29.850 0.750 33.710 1.00 90.88 214 THR A C 1
ATOM 1637 O O . THR A 1 214 ? -30.379 0.268 32.712 1.00 90.88 214 THR A O 1
ATOM 1640 N N . LEU A 1 215 ? -29.045 0.049 34.500 1.00 85.50 215 LEU A N 1
ATOM 1641 C CA . LEU A 1 215 ? -28.888 -1.397 34.460 1.00 85.50 215 LEU A CA 1
ATOM 1642 C C . LEU A 1 215 ? -30.078 -2.027 35.183 1.00 85.50 215 LEU A C 1
ATOM 1644 O O . LEU A 1 215 ? -30.277 -1.778 36.370 1.00 85.50 215 LEU A O 1
ATOM 1648 N N . THR A 1 216 ? -30.850 -2.840 34.478 1.00 80.00 216 THR A N 1
ATOM 1649 C CA . THR A 1 216 ? -31.890 -3.690 35.064 1.00 80.00 216 THR A CA 1
ATOM 1650 C C . THR A 1 216 ? -31.356 -5.108 35.217 1.00 80.00 216 THR A C 1
ATOM 1652 O O . THR A 1 216 ? -30.468 -5.517 34.458 1.00 80.00 216 THR A O 1
ATOM 1655 N N . SER A 1 217 ? -31.897 -5.873 36.166 1.00 68.06 217 SER A N 1
ATOM 1656 C CA . SER A 1 217 ? -31.759 -7.330 36.121 1.00 68.06 217 SER A CA 1
ATOM 1657 C C . SER A 1 217 ? -32.296 -7.848 34.777 1.00 68.06 217 SER A C 1
ATOM 1659 O O . SER A 1 217 ? -33.298 -7.350 34.255 1.00 68.06 217 SER A O 1
ATOM 1661 N N . SER A 1 218 ? -31.545 -8.760 34.159 1.00 58.94 218 SER A N 1
ATOM 1662 C CA . SER A 1 218 ? -31.956 -9.497 32.958 1.00 58.94 218 SER A CA 1
ATOM 1663 C C . SER A 1 218 ? -32.846 -10.669 33.321 1.00 58.94 218 SER A C 1
ATOM 1665 O O . SER A 1 218 ? -32.470 -11.349 34.305 1.00 58.94 218 SER A O 1
#

Sequence (218 aa):
MVISTGDNVNAMYTVYWSGVAWAAPILQDSGIDSTNTRVFDFAWESTGSKGLLVYGTTSSSITYRTFTAPGTWGAATNVAMGSNPHKWVILSTNPSPGLGGVKILGAVLENSNNQLGAISWDGTTFTVIGATTFTSNAGTVTYEVFDLKYRVRNVDQLLVRYDWTGVPPGDTYTLQIKGFRTDEDINIQVLTPLSTWNTRATVSAMTNTMHQYTLTSS